Protein AF-A0A538IWF1-F1 (afdb_monomer_lite)

Structure (mmCIF, N/CA/C/O backbone):
data_AF-A0A538IWF1-F1
#
_entry.id   AF-A0A538IWF1-F1
#
loop_
_atom_site.group_PDB
_atom_site.id
_atom_site.type_symbol
_atom_site.label_atom_id
_atom_site.label_alt_id
_atom_site.label_comp_id
_atom_site.label_asym_id
_atom_site.label_entity_id
_atom_site.label_seq_id
_atom_site.pdbx_PDB_ins_code
_atom_site.Cartn_x
_atom_site.Cartn_y
_atom_site.Cartn_z
_atom_site.occupancy
_atom_site.B_iso_or_equiv
_atom_site.auth_seq_id
_atom_site.auth_comp_id
_atom_site.auth_asym_id
_atom_site.auth_atom_id
_atom_site.pdbx_PDB_model_num
ATOM 1 N N . MET A 1 1 ? -15.670 -9.185 40.567 1.00 54.06 1 MET A N 1
ATOM 2 C CA . MET A 1 1 ? -15.048 -8.587 39.360 1.00 54.06 1 MET A CA 1
ATOM 3 C C . MET A 1 1 ? -13.543 -8.502 39.611 1.00 54.06 1 MET A C 1
ATOM 5 O O . MET A 1 1 ? -13.142 -7.782 40.512 1.00 54.06 1 MET A O 1
ATOM 9 N N . THR A 1 2 ? -12.722 -9.316 38.945 1.00 73.06 2 THR A N 1
ATOM 10 C CA . THR A 1 2 ? -11.303 -9.540 39.300 1.00 73.06 2 THR A CA 1
ATOM 11 C C . THR A 1 2 ? -10.399 -8.366 38.904 1.00 73.06 2 THR A C 1
ATOM 13 O O . THR A 1 2 ? -10.588 -7.766 37.844 1.00 73.06 2 THR A O 1
ATOM 16 N N . ALA A 1 3 ? -9.378 -8.064 39.716 1.00 63.22 3 ALA A N 1
ATOM 17 C CA . ALA A 1 3 ? -8.426 -6.964 39.497 1.00 63.22 3 ALA A CA 1
ATOM 18 C C . ALA A 1 3 ? -7.752 -6.990 38.107 1.00 63.22 3 ALA A C 1
ATOM 20 O O . ALA A 1 3 ? -7.509 -5.938 37.520 1.00 63.22 3 ALA A O 1
ATOM 21 N N . ALA A 1 4 ? -7.549 -8.179 37.527 1.00 58.84 4 ALA A N 1
ATOM 22 C CA . ALA A 1 4 ? -7.031 -8.362 36.169 1.00 58.84 4 ALA A CA 1
ATOM 23 C C . ALA A 1 4 ? -7.964 -7.810 35.069 1.00 58.84 4 ALA A C 1
ATOM 25 O O . ALA A 1 4 ? -7.495 -7.242 34.085 1.00 58.84 4 ALA A O 1
ATOM 26 N N . ILE A 1 5 ? -9.289 -7.903 35.243 1.00 58.94 5 ILE A N 1
ATOM 27 C CA . ILE A 1 5 ? -10.278 -7.352 34.298 1.00 58.94 5 ILE A CA 1
ATOM 28 C C . ILE A 1 5 ? -10.300 -5.818 34.389 1.00 58.94 5 ILE A C 1
ATOM 30 O O . ILE A 1 5 ? -10.392 -5.128 33.372 1.00 58.94 5 ILE A O 1
ATOM 34 N N . ALA A 1 6 ? -10.165 -5.274 35.603 1.00 58.09 6 ALA A N 1
ATOM 35 C CA . ALA A 1 6 ? -10.085 -3.833 35.835 1.00 58.09 6 ALA A CA 1
ATOM 36 C C . ALA A 1 6 ? -8.773 -3.227 35.295 1.00 58.09 6 ALA A C 1
ATOM 38 O O . ALA A 1 6 ? -8.804 -2.176 34.656 1.00 58.09 6 ALA A O 1
ATOM 39 N N . ALA A 1 7 ? -7.636 -3.908 35.480 1.00 56.28 7 ALA A N 1
ATOM 40 C CA . ALA A 1 7 ? -6.350 -3.523 34.897 1.00 56.28 7 ALA A CA 1
ATOM 41 C C . ALA A 1 7 ? -6.350 -3.651 33.361 1.00 56.28 7 ALA A C 1
ATOM 43 O O . ALA A 1 7 ? -5.882 -2.753 32.663 1.00 56.28 7 ALA A O 1
ATOM 44 N N . GLY A 1 8 ? -6.972 -4.705 32.823 1.00 57.84 8 GLY A N 1
ATOM 45 C CA . GLY A 1 8 ? -7.134 -4.903 31.382 1.00 57.84 8 GLY A CA 1
ATOM 46 C C . GLY A 1 8 ? -7.939 -3.805 30.691 1.00 57.84 8 GLY A C 1
ATOM 47 O O . GLY A 1 8 ? -7.578 -3.381 29.596 1.00 57.84 8 GLY A O 1
ATOM 48 N N . ARG A 1 9 ? -8.982 -3.279 31.349 1.00 58.75 9 ARG A N 1
ATOM 49 C CA . ARG A 1 9 ? -9.737 -2.107 30.868 1.00 58.75 9 ARG A CA 1
ATOM 50 C C . ARG A 1 9 ? -8.960 -0.789 30.965 1.00 58.75 9 ARG A C 1
ATOM 52 O O . ARG A 1 9 ? -9.294 0.142 30.240 1.00 58.75 9 ARG A O 1
ATOM 59 N N . ARG A 1 10 ? -7.942 -0.687 31.832 1.00 63.47 10 ARG A N 1
ATOM 60 C CA . ARG A 1 10 ? -7.080 0.510 31.917 1.00 63.47 10 ARG A CA 1
ATOM 61 C C . ARG A 1 10 ? -6.103 0.613 30.744 1.00 63.47 10 ARG A C 1
ATOM 63 O O . ARG A 1 10 ? -5.780 1.726 30.347 1.00 63.47 10 ARG A O 1
ATOM 70 N N . LEU A 1 11 ? -5.652 -0.517 30.192 1.00 73.00 11 LEU A N 1
ATOM 71 C CA . LEU A 1 11 ? -4.738 -0.550 29.040 1.00 73.00 11 LEU A CA 1
ATOM 72 C C . LEU A 1 11 ? -5.460 -0.688 27.693 1.00 73.00 11 LEU A C 1
ATOM 74 O O . LEU A 1 11 ? -5.095 -0.009 26.736 1.00 73.00 11 LEU A O 1
ATOM 78 N N . PHE A 1 12 ? -6.483 -1.542 27.602 1.00 83.31 12 PHE A N 1
ATOM 79 C CA . PHE A 1 12 ? -7.202 -1.810 26.355 1.00 83.31 12 PHE A CA 1
ATOM 80 C C . PHE A 1 12 ? -8.610 -1.204 26.411 1.00 83.31 12 PHE A C 1
ATOM 82 O O . PHE A 1 12 ? -9.401 -1.620 27.262 1.00 83.31 12 PHE A O 1
ATOM 89 N N . PRO A 1 13 ? -8.983 -0.297 25.482 1.00 82.88 13 PRO A N 1
ATOM 90 C CA . PRO A 1 13 ? -10.248 0.445 25.546 1.00 82.88 13 PRO A CA 1
ATOM 91 C C . PRO A 1 13 ? -11.507 -0.422 25.663 1.00 82.88 13 PRO A C 1
ATOM 93 O O . PRO A 1 13 ? -12.497 0.000 26.254 1.00 82.88 13 PRO A O 1
ATOM 96 N N . ARG A 1 14 ? -11.476 -1.639 25.104 1.00 85.81 14 ARG A N 1
ATOM 97 C CA . ARG A 1 14 ? -12.573 -2.622 25.149 1.00 85.81 14 ARG A CA 1
ATOM 98 C C . ARG A 1 14 ? -12.162 -3.963 25.776 1.00 85.81 14 ARG A C 1
ATOM 100 O O . ARG A 1 14 ? -12.900 -4.940 25.689 1.00 85.81 14 ARG A O 1
ATOM 107 N N . GLY A 1 15 ? -11.014 -4.000 26.458 1.00 88.31 15 GLY A N 1
ATOM 108 C CA . GLY A 1 15 ? -10.443 -5.203 27.069 1.00 88.31 15 GLY A CA 1
ATOM 109 C C . GLY A 1 15 ? -9.667 -6.105 26.098 1.00 88.31 15 GLY A C 1
ATOM 110 O O . GLY A 1 15 ? -9.591 -5.851 24.897 1.00 88.31 15 GLY A O 1
ATOM 111 N N . TYR A 1 16 ? -9.073 -7.171 26.641 1.00 88.06 16 TYR A N 1
ATOM 112 C CA . TYR A 1 16 ? -8.187 -8.084 25.905 1.00 88.06 16 TYR A CA 1
ATOM 113 C C . TYR A 1 16 ? -8.893 -8.899 24.815 1.00 88.06 16 TYR A C 1
ATOM 115 O O . TYR A 1 16 ? -8.290 -9.170 23.782 1.00 88.06 16 TYR A O 1
ATOM 123 N N . ALA A 1 17 ? -10.161 -9.268 25.020 1.00 90.12 17 ALA A N 1
ATOM 124 C CA . ALA A 1 17 ? -10.918 -10.051 24.044 1.00 90.12 17 ALA A CA 1
ATOM 125 C C . ALA A 1 17 ? -11.144 -9.274 22.736 1.00 90.12 17 ALA A C 1
ATOM 127 O O . ALA A 1 17 ? -10.925 -9.821 21.659 1.00 90.12 17 ALA A O 1
ATOM 128 N N . ASP A 1 18 ? -11.509 -7.987 22.821 1.00 90.88 18 ASP A N 1
ATOM 129 C CA . ASP A 1 18 ? -11.633 -7.132 21.632 1.00 90.88 18 ASP A CA 1
ATOM 130 C C . ASP A 1 18 ? -10.284 -6.985 20.928 1.00 90.88 18 ASP A C 1
ATOM 132 O O . ASP A 1 18 ? -10.212 -7.167 19.718 1.00 90.88 18 ASP A O 1
ATOM 136 N N . PHE A 1 19 ? -9.201 -6.744 21.673 1.00 91.00 19 PHE A N 1
ATOM 137 C CA . PHE A 1 19 ? -7.864 -6.647 21.086 1.00 91.00 19 PHE A CA 1
ATOM 138 C C . PHE A 1 19 ? -7.456 -7.933 20.352 1.00 91.00 19 PHE A C 1
ATOM 140 O O . PHE A 1 19 ? -7.017 -7.869 19.205 1.00 91.00 19 PHE A O 1
ATOM 147 N N . GLY A 1 20 ? -7.669 -9.098 20.972 1.00 94.06 20 GLY A N 1
ATOM 148 C CA . GLY A 1 20 ? -7.435 -10.400 20.346 1.00 94.06 20 GLY A CA 1
ATOM 149 C C . GLY A 1 20 ? -8.280 -10.602 19.086 1.00 94.06 20 GLY A C 1
ATOM 150 O O . GLY A 1 20 ? -7.771 -11.079 18.076 1.00 94.06 20 GLY A O 1
ATOM 151 N N . TYR A 1 21 ? -9.536 -10.155 19.097 1.00 94.75 21 TYR A N 1
ATOM 152 C CA . TYR A 1 21 ? -10.389 -10.165 17.910 1.00 94.75 21 TYR A CA 1
ATOM 153 C C . TYR A 1 21 ? -9.862 -9.242 16.797 1.00 94.75 21 TYR A C 1
ATOM 155 O O . TYR A 1 21 ? -9.876 -9.624 15.628 1.00 94.75 21 TYR A O 1
ATOM 163 N N . GLN A 1 22 ? -9.332 -8.057 17.129 1.00 95.62 22 GLN A N 1
ATOM 164 C CA . GLN A 1 22 ? -8.694 -7.189 16.131 1.00 95.62 22 GLN A CA 1
ATOM 165 C C . GLN A 1 22 ? -7.450 -7.842 15.515 1.00 95.62 22 GLN A C 1
ATOM 167 O O . GLN A 1 22 ? -7.256 -7.739 14.305 1.00 95.62 22 GLN A O 1
ATOM 172 N N . LEU A 1 23 ? -6.635 -8.537 16.316 1.00 95.00 23 LEU A N 1
ATOM 173 C CA . LEU A 1 23 ? -5.496 -9.307 15.809 1.00 95.00 23 LEU A CA 1
ATOM 174 C C . LEU A 1 23 ? -5.959 -10.439 14.889 1.00 95.00 23 LEU A C 1
ATOM 176 O O . LEU A 1 23 ? -5.413 -10.590 13.800 1.00 95.00 23 LEU A O 1
ATOM 180 N N . LEU A 1 24 ? -6.995 -11.184 15.280 1.00 97.00 24 LEU A N 1
ATOM 181 C CA . LEU A 1 24 ? -7.560 -12.259 14.464 1.00 97.00 24 LEU A CA 1
ATOM 182 C C . LEU A 1 24 ? -8.019 -11.754 13.091 1.00 97.00 24 LEU A C 1
ATOM 184 O O . LEU A 1 24 ? -7.769 -12.419 12.092 1.00 97.00 24 LEU A O 1
ATOM 188 N N . ILE A 1 25 ? -8.638 -10.572 13.020 1.00 97.00 25 ILE A N 1
ATOM 189 C CA . ILE A 1 25 ? -9.014 -9.958 11.739 1.00 97.00 25 ILE A CA 1
ATOM 190 C C . ILE A 1 25 ? -7.778 -9.705 10.866 1.00 97.00 25 ILE A C 1
ATOM 192 O O . ILE A 1 25 ? -7.801 -10.032 9.682 1.00 97.00 25 ILE A O 1
ATOM 196 N N . TRP A 1 26 ? -6.704 -9.140 11.425 1.00 95.06 26 TRP A N 1
ATOM 197 C CA . TRP A 1 26 ? -5.487 -8.833 10.664 1.00 95.06 26 TRP A CA 1
ATOM 198 C C . TRP A 1 26 ? -4.733 -10.083 10.218 1.00 95.06 26 TRP A C 1
ATOM 200 O O . TRP A 1 26 ? -4.329 -10.163 9.062 1.00 95.06 26 TRP A O 1
ATOM 210 N N . PHE A 1 27 ? -4.585 -11.077 11.092 1.00 95.50 27 PHE A N 1
ATOM 211 C CA . PHE A 1 27 ? -3.955 -12.346 10.725 1.00 95.50 27 PHE A CA 1
ATOM 212 C C . PHE A 1 27 ? -4.822 -13.160 9.761 1.00 95.50 27 PHE A C 1
ATOM 214 O O . PHE A 1 27 ? -4.293 -13.785 8.847 1.00 95.50 27 PHE A O 1
ATOM 221 N N . GLY A 1 28 ? -6.149 -13.101 9.900 1.00 96.75 28 GLY A N 1
ATOM 222 C CA . GLY A 1 28 ? -7.081 -13.676 8.933 1.00 96.75 28 GLY A CA 1
ATOM 223 C C . GLY A 1 28 ? -6.976 -13.000 7.565 1.00 96.75 28 GLY A C 1
ATOM 224 O O . GLY A 1 28 ? -6.930 -13.681 6.544 1.00 96.75 28 GLY A O 1
ATOM 225 N N . PHE A 1 29 ? -6.856 -11.670 7.537 1.00 96.06 29 PHE A N 1
ATOM 226 C CA . PHE A 1 29 ? -6.590 -10.926 6.308 1.00 96.06 29 PHE A CA 1
ATOM 227 C C . PHE A 1 29 ? -5.232 -11.302 5.696 1.00 96.06 29 PHE A C 1
ATOM 229 O O . PHE A 1 29 ? -5.169 -11.562 4.499 1.00 96.06 29 PHE A O 1
ATOM 236 N N . LEU A 1 30 ? -4.168 -11.403 6.501 1.00 94.38 30 LEU A N 1
ATOM 237 C CA . LEU A 1 30 ? -2.850 -11.845 6.037 1.00 94.38 30 LEU A CA 1
ATOM 238 C C . LEU A 1 30 ? -2.917 -13.246 5.415 1.00 94.38 30 LEU A C 1
ATOM 240 O O . LEU A 1 30 ? -2.373 -13.464 4.338 1.00 94.38 30 LEU A O 1
ATOM 244 N N . ALA A 1 31 ? -3.624 -14.186 6.045 1.00 95.62 31 ALA A N 1
ATOM 245 C CA . ALA A 1 31 ? -3.826 -15.520 5.487 1.00 95.62 31 ALA A CA 1
ATOM 246 C C . ALA A 1 31 ? -4.575 -15.470 4.142 1.00 95.62 31 ALA A C 1
ATOM 248 O O . ALA A 1 31 ? -4.160 -16.118 3.182 1.00 95.62 31 ALA A O 1
ATOM 249 N N . ALA A 1 32 ? -5.634 -14.659 4.041 1.00 94.88 32 ALA A N 1
ATOM 250 C CA . ALA A 1 32 ? -6.369 -14.463 2.792 1.00 94.88 32 ALA A CA 1
ATOM 251 C C . ALA A 1 32 ? -5.492 -13.839 1.691 1.00 94.88 32 ALA A C 1
ATOM 253 O O . ALA A 1 32 ? -5.534 -14.290 0.546 1.00 94.88 32 ALA A O 1
ATOM 254 N N . TYR A 1 33 ? -4.661 -12.853 2.041 1.00 94.38 33 TYR A N 1
ATOM 255 C CA . TYR A 1 33 ? -3.672 -12.263 1.141 1.00 94.38 33 TYR A CA 1
ATOM 256 C C . TYR A 1 33 ? -2.695 -13.319 0.614 1.00 94.38 33 TYR A C 1
ATOM 258 O O . TYR A 1 33 ? -2.502 -13.406 -0.595 1.00 94.38 33 TYR A O 1
ATOM 266 N N . GLN A 1 34 ? -2.138 -14.168 1.484 1.00 95.69 34 GLN A N 1
ATOM 267 C CA . GLN A 1 34 ? -1.202 -15.220 1.074 1.00 95.69 34 GLN A CA 1
ATOM 268 C C . GLN A 1 34 ? -1.846 -16.219 0.102 1.00 95.69 34 GLN A C 1
ATOM 270 O O . GLN A 1 34 ? -1.212 -16.632 -0.867 1.00 95.69 34 GLN A O 1
ATOM 275 N N . VAL A 1 35 ? -3.116 -16.580 0.322 1.00 94.06 35 VAL A N 1
ATOM 276 C CA . VAL A 1 35 ? -3.867 -17.448 -0.599 1.00 94.06 35 VAL A CA 1
ATOM 277 C C . VAL A 1 35 ? -4.074 -16.763 -1.946 1.00 94.06 35 VAL A C 1
ATOM 279 O O . VAL A 1 35 ? -3.772 -17.351 -2.980 1.00 94.06 35 VAL A O 1
ATOM 282 N N . ALA A 1 36 ? -4.561 -15.522 -1.949 1.00 92.75 36 ALA A N 1
ATOM 283 C CA . ALA A 1 36 ? -4.791 -14.762 -3.173 1.00 92.75 36 ALA A CA 1
ATOM 284 C C . ALA A 1 36 ? -3.494 -14.538 -3.964 1.00 92.75 36 ALA A C 1
ATOM 286 O O . ALA A 1 36 ? -3.479 -14.731 -5.177 1.00 92.75 36 ALA A O 1
ATOM 287 N N . ARG A 1 37 ? -2.388 -14.240 -3.277 1.00 90.25 37 ARG A N 1
ATOM 288 C CA . ARG A 1 37 ? -1.048 -14.183 -3.864 1.00 90.25 37 ARG A CA 1
ATOM 289 C C . ARG A 1 37 ? -0.646 -15.509 -4.495 1.00 90.25 37 ARG A C 1
ATOM 291 O O . ARG A 1 37 ? -0.272 -15.543 -5.659 1.00 90.25 37 ARG A O 1
ATOM 298 N N . GLY A 1 38 ? -0.820 -16.614 -3.774 1.00 91.06 38 GLY A N 1
ATOM 299 C CA . GLY A 1 38 ? -0.563 -17.950 -4.307 1.00 91.06 38 GLY A CA 1
ATOM 300 C C . GLY A 1 38 ? -1.458 -18.347 -5.488 1.00 91.06 38 GLY A C 1
ATOM 301 O O . GLY A 1 38 ? -1.125 -19.295 -6.193 1.00 91.06 38 GLY A O 1
ATOM 302 N N . VAL A 1 39 ? -2.589 -17.666 -5.711 1.00 91.25 39 VAL A N 1
ATOM 303 C CA . VAL A 1 39 ? -3.433 -17.817 -6.910 1.00 91.25 39 VAL A CA 1
ATOM 304 C C . VAL A 1 39 ? -2.924 -16.938 -8.052 1.00 91.25 39 VAL A C 1
ATOM 306 O O . VAL A 1 39 ? -2.790 -17.434 -9.169 1.00 91.25 39 VAL A O 1
ATOM 309 N N . ALA A 1 40 ? -2.638 -15.664 -7.779 1.00 88.25 40 ALA A N 1
ATOM 310 C CA . ALA A 1 40 ? -2.178 -14.692 -8.769 1.00 88.25 40 ALA A CA 1
ATOM 311 C C . ALA A 1 40 ? -0.798 -15.056 -9.349 1.00 88.25 40 ALA A C 1
ATOM 313 O O . ALA A 1 40 ? -0.597 -14.978 -10.559 1.00 88.25 40 ALA A O 1
ATOM 314 N N . ASP A 1 41 ? 0.117 -15.545 -8.509 1.00 88.06 41 ASP A N 1
ATOM 315 C CA . ASP A 1 41 ? 1.500 -15.869 -8.885 1.00 88.06 41 ASP A CA 1
ATOM 316 C C . ASP A 1 41 ? 1.636 -17.192 -9.676 1.00 88.06 41 ASP A C 1
ATOM 318 O O . ASP A 1 41 ? 2.744 -17.593 -10.029 1.00 88.06 41 ASP A O 1
ATOM 322 N N . ARG A 1 42 ? 0.530 -17.890 -9.987 1.00 89.31 42 ARG A N 1
ATOM 323 C CA . ARG A 1 42 ? 0.557 -19.171 -10.728 1.00 89.31 42 ARG A CA 1
ATOM 324 C C . ARG A 1 42 ? 0.913 -19.034 -12.202 1.00 89.31 42 ARG A C 1
ATOM 326 O O . ARG A 1 42 ? 1.346 -20.014 -12.800 1.00 89.31 42 ARG A O 1
ATOM 333 N N . ASP A 1 43 ? 0.705 -17.857 -12.782 1.00 89.12 43 ASP A N 1
ATOM 334 C CA . ASP A 1 43 ? 0.963 -17.593 -14.199 1.00 89.12 43 ASP A CA 1
ATOM 335 C C . ASP A 1 43 ? 1.853 -16.350 -14.367 1.00 89.12 43 ASP A C 1
ATOM 337 O O . ASP A 1 43 ? 1.368 -15.251 -14.670 1.00 89.12 43 ASP A O 1
ATOM 341 N N . PRO A 1 44 ? 3.178 -16.499 -14.163 1.00 89.50 44 PRO A N 1
ATOM 342 C CA . PRO A 1 44 ? 4.122 -15.404 -14.354 1.00 89.50 44 PRO A CA 1
ATOM 343 C C . PRO A 1 44 ? 4.088 -14.849 -15.782 1.00 89.50 44 PRO A C 1
ATOM 345 O O . PRO A 1 44 ? 4.215 -13.642 -15.977 1.00 89.50 44 PRO A O 1
ATOM 348 N N . THR A 1 45 ? 3.869 -15.693 -16.794 1.00 91.25 45 THR A N 1
ATOM 349 C CA . THR A 1 45 ? 3.827 -15.274 -18.203 1.00 91.25 45 THR A CA 1
ATOM 350 C C . THR A 1 45 ? 2.692 -14.286 -18.461 1.00 91.25 45 THR A C 1
ATOM 352 O O . THR A 1 45 ? 2.899 -13.254 -19.113 1.00 91.25 45 THR A O 1
ATOM 355 N N . ARG A 1 46 ? 1.503 -14.541 -17.904 1.00 91.38 46 ARG A N 1
ATOM 356 C CA . ARG A 1 46 ? 0.388 -13.589 -17.947 1.00 91.38 46 ARG A CA 1
ATOM 357 C C . ARG A 1 46 ? 0.719 -12.295 -17.207 1.00 91.38 46 ARG A C 1
ATOM 359 O O . ARG A 1 46 ? 0.395 -11.225 -17.722 1.00 91.38 46 ARG A O 1
ATOM 366 N N . ALA A 1 47 ? 1.396 -12.374 -16.060 1.00 92.19 47 ALA A N 1
ATOM 367 C CA . ALA A 1 47 ? 1.812 -11.192 -15.306 1.00 92.19 47 ALA A CA 1
ATOM 368 C C . ALA A 1 47 ? 2.766 -10.288 -16.106 1.00 92.19 47 ALA A C 1
ATOM 370 O O . ALA A 1 47 ? 2.565 -9.073 -16.159 1.00 92.19 47 ALA A O 1
ATOM 371 N N . PHE A 1 48 ? 3.750 -10.870 -16.796 1.00 93.75 48 PHE A N 1
ATOM 372 C CA . PHE A 1 48 ? 4.642 -10.130 -17.696 1.00 93.75 48 PHE A CA 1
ATOM 373 C C . PHE A 1 48 ? 3.903 -9.549 -18.901 1.00 93.75 48 PHE A C 1
ATOM 375 O O . PHE A 1 48 ? 4.129 -8.397 -19.258 1.00 93.75 48 PHE A O 1
ATOM 382 N N . THR A 1 49 ? 2.986 -10.309 -19.506 1.00 94.25 49 THR A N 1
ATOM 383 C CA . THR A 1 49 ? 2.179 -9.830 -20.640 1.00 94.25 49 THR A CA 1
ATOM 384 C C . THR A 1 49 ? 1.338 -8.614 -20.249 1.00 94.25 49 THR A C 1
ATOM 386 O O . THR A 1 49 ? 1.263 -7.641 -20.996 1.00 94.25 49 THR A O 1
ATOM 389 N N . ASN A 1 50 ? 0.717 -8.644 -19.068 1.00 94.50 50 ASN A N 1
ATOM 390 C CA . ASN A 1 50 ? -0.016 -7.497 -18.543 1.00 94.50 50 ASN A CA 1
ATOM 391 C C . ASN A 1 50 ? 0.915 -6.318 -18.238 1.00 94.50 50 ASN A C 1
ATOM 393 O O . ASN A 1 50 ? 0.576 -5.197 -18.601 1.00 94.50 50 ASN A O 1
ATOM 397 N N . GLY A 1 51 ? 2.093 -6.555 -17.653 1.00 91.81 51 GLY A N 1
ATOM 398 C CA . GLY A 1 51 ? 3.069 -5.490 -17.399 1.00 91.81 51 GLY A CA 1
ATOM 399 C C . GLY A 1 51 ? 3.555 -4.804 -18.679 1.00 91.81 51 GLY A C 1
ATOM 400 O O . GLY A 1 51 ? 3.582 -3.581 -18.732 1.00 91.81 51 GLY A O 1
ATOM 401 N N . TRP A 1 52 ? 3.804 -5.554 -19.759 1.00 92.75 52 TRP A N 1
ATOM 402 C CA . TRP A 1 52 ? 4.101 -4.961 -21.070 1.00 92.75 52 TRP A CA 1
ATOM 403 C C . TRP A 1 52 ? 2.960 -4.084 -21.599 1.00 92.75 52 TRP A C 1
ATOM 405 O O . TRP A 1 52 ? 3.210 -2.993 -22.100 1.00 92.75 52 TRP A O 1
ATOM 415 N N . ARG A 1 53 ? 1.697 -4.505 -21.435 1.00 92.38 53 ARG A N 1
ATOM 416 C CA . ARG A 1 53 ? 0.535 -3.679 -21.819 1.00 92.38 53 ARG A CA 1
ATOM 417 C C . ARG A 1 53 ? 0.450 -2.386 -21.009 1.00 92.38 53 ARG A C 1
ATOM 419 O O . ARG A 1 53 ? 0.056 -1.362 -21.556 1.00 92.38 53 ARG A O 1
ATOM 426 N N . VAL A 1 54 ? 0.785 -2.437 -19.720 1.00 91.44 54 VAL A N 1
ATOM 427 C CA . VAL A 1 54 ? 0.831 -1.250 -18.853 1.00 91.44 54 VAL A CA 1
ATOM 428 C C . VAL A 1 54 ? 1.922 -0.294 -19.333 1.00 91.44 54 VAL A C 1
ATOM 430 O O . VAL A 1 54 ? 1.626 0.876 -19.561 1.00 91.44 54 VAL A O 1
ATOM 433 N N . ILE A 1 55 ? 3.128 -0.805 -19.601 1.00 90.00 55 ILE A N 1
ATOM 434 C CA . ILE A 1 55 ? 4.248 -0.029 -20.155 1.00 90.00 55 ILE A CA 1
ATOM 435 C C . ILE A 1 55 ? 3.852 0.653 -21.469 1.00 90.00 55 ILE A C 1
ATOM 437 O O . ILE A 1 55 ? 4.074 1.852 -21.619 1.00 90.00 55 ILE A O 1
ATOM 441 N N . ASP A 1 56 ? 3.212 -0.068 -22.395 1.00 90.25 56 ASP A N 1
ATOM 442 C CA . ASP A 1 56 ? 2.756 0.495 -23.673 1.00 90.25 56 ASP A CA 1
ATOM 443 C C . ASP A 1 56 ? 1.778 1.663 -23.482 1.00 90.25 56 ASP A C 1
ATOM 445 O O . ASP A 1 56 ? 1.814 2.645 -24.229 1.00 90.25 56 ASP A O 1
ATOM 449 N N . VAL A 1 57 ? 0.879 1.565 -22.499 1.00 89.94 57 VAL A N 1
ATOM 450 C CA . VAL A 1 57 ? -0.059 2.642 -22.164 1.00 89.94 57 VAL A CA 1
ATOM 451 C C . VAL A 1 57 ? 0.696 3.822 -21.555 1.00 89.94 57 VAL A C 1
ATOM 453 O O . VAL A 1 57 ? 0.545 4.951 -22.020 1.00 89.94 57 VAL A O 1
ATOM 456 N N . GLU A 1 58 ? 1.540 3.593 -20.554 1.00 88.62 58 GLU A N 1
ATOM 457 C CA . GLU A 1 58 ? 2.266 4.667 -19.870 1.00 88.62 58 GLU A CA 1
ATOM 458 C C . GLU A 1 58 ? 3.250 5.388 -20.784 1.00 88.62 58 GLU A C 1
ATOM 460 O O . GLU A 1 58 ? 3.347 6.614 -20.741 1.00 88.62 58 GLU A O 1
ATOM 465 N N . GLN A 1 59 ? 3.917 4.671 -21.683 1.00 85.81 59 GLN A N 1
ATOM 466 C CA . GLN A 1 59 ? 4.818 5.278 -22.653 1.00 85.81 59 GLN A CA 1
ATOM 467 C C . GLN A 1 59 ? 4.080 6.243 -23.593 1.00 85.81 59 GLN A C 1
ATOM 469 O O . GLN A 1 59 ? 4.633 7.280 -23.957 1.00 85.81 59 GLN A O 1
ATOM 474 N N . ARG A 1 60 ? 2.818 5.955 -23.942 1.00 84.38 60 ARG A N 1
ATOM 475 C CA . ARG A 1 60 ? 1.991 6.823 -24.801 1.00 84.38 60 ARG A CA 1
ATOM 476 C C . ARG A 1 60 ? 1.491 8.082 -24.095 1.00 84.38 60 ARG A C 1
ATOM 478 O O . ARG A 1 60 ? 1.330 9.103 -24.757 1.00 84.38 60 ARG A O 1
ATOM 485 N N . PHE A 1 61 ? 1.213 8.011 -22.792 1.00 77.44 61 PHE A N 1
ATOM 486 C CA . PHE A 1 61 ? 0.532 9.092 -22.062 1.00 77.44 61 PHE A CA 1
ATOM 487 C C . PHE A 1 61 ? 1.415 9.851 -21.062 1.00 77.44 61 PHE A C 1
ATOM 489 O O . PHE A 1 61 ? 1.122 11.006 -20.764 1.00 77.44 61 PHE A O 1
ATOM 496 N N . ALA A 1 62 ? 2.468 9.226 -20.536 1.00 72.19 62 ALA A N 1
ATOM 497 C CA . ALA A 1 62 ? 3.269 9.737 -19.420 1.00 72.19 62 ALA A CA 1
ATOM 498 C C . ALA A 1 62 ? 4.793 9.612 -19.622 1.00 72.19 62 ALA A C 1
ATOM 500 O O . ALA A 1 62 ? 5.555 10.091 -18.786 1.00 72.19 62 ALA A O 1
ATOM 501 N N . GLY A 1 63 ? 5.255 8.998 -20.719 1.00 75.75 63 GLY A N 1
ATOM 502 C CA . GLY A 1 63 ? 6.670 8.996 -21.109 1.00 75.75 63 GLY A CA 1
ATOM 503 C C . GLY A 1 63 ? 7.612 8.208 -20.188 1.00 75.75 63 GLY A C 1
ATOM 504 O O . GLY A 1 63 ? 8.797 8.523 -20.151 1.00 75.75 63 GLY A O 1
ATOM 505 N N . LEU A 1 64 ? 7.106 7.199 -19.465 1.00 79.38 64 LEU A N 1
ATOM 506 C CA . LEU A 1 64 ? 7.863 6.371 -18.507 1.00 79.38 64 LEU A CA 1
ATOM 507 C C . LEU A 1 64 ? 8.592 7.194 -17.426 1.00 79.38 64 LEU A C 1
ATOM 509 O O . LEU A 1 64 ? 9.804 7.066 -17.212 1.00 79.38 64 LEU A O 1
ATOM 513 N N . GLY A 1 65 ? 7.850 8.065 -16.735 1.00 78.19 65 GLY A N 1
ATOM 514 C CA . GLY A 1 65 ? 8.374 8.879 -15.633 1.00 78.19 65 GLY A CA 1
ATOM 515 C C . GLY A 1 65 ? 9.039 8.057 -14.519 1.00 78.19 65 GLY A C 1
ATOM 516 O O . GLY A 1 65 ? 9.953 8.551 -13.861 1.00 78.19 65 GLY A O 1
ATOM 517 N N . GLU A 1 66 ? 8.656 6.790 -14.361 1.00 83.31 66 GLU A N 1
ATOM 518 C CA . GLU A 1 66 ? 9.244 5.807 -13.448 1.00 83.31 66 GLU A CA 1
ATOM 519 C C . GLU A 1 66 ? 10.767 5.710 -13.619 1.00 83.31 66 GLU A C 1
ATOM 521 O O . GLU A 1 66 ? 11.501 5.736 -12.631 1.00 83.31 66 GLU A O 1
ATOM 526 N N . LEU A 1 67 ? 11.253 5.653 -14.866 1.00 82.75 67 LEU A N 1
ATOM 527 C CA . LEU A 1 67 ? 12.684 5.549 -15.172 1.00 82.75 67 LEU A CA 1
ATOM 528 C C . LEU A 1 67 ? 13.434 6.821 -14.774 1.00 82.75 67 LEU A C 1
ATOM 530 O O . LEU A 1 67 ? 14.534 6.752 -14.228 1.00 82.75 67 LEU A O 1
ATOM 534 N N . THR A 1 68 ? 12.819 7.988 -14.985 1.00 84.38 68 THR A N 1
ATOM 535 C CA . THR A 1 68 ? 13.387 9.272 -14.548 1.00 84.38 68 THR A CA 1
ATOM 536 C C . THR A 1 68 ? 13.513 9.319 -13.024 1.00 84.38 68 THR A C 1
ATOM 538 O O . THR A 1 68 ? 14.569 9.677 -12.500 1.00 84.38 68 THR A O 1
ATOM 541 N N . LEU A 1 69 ? 12.465 8.913 -12.299 1.00 86.19 69 LEU A N 1
ATOM 542 C CA . LEU A 1 69 ? 12.469 8.887 -10.832 1.00 86.19 69 LEU A CA 1
ATOM 543 C C . LEU A 1 69 ? 13.480 7.877 -10.275 1.00 86.19 69 LEU A C 1
ATOM 545 O O . LEU A 1 69 ? 14.163 8.167 -9.286 1.00 86.19 69 LEU A O 1
ATOM 549 N N . GLN A 1 70 ? 13.609 6.715 -10.918 1.00 85.69 70 GLN A N 1
ATOM 550 C CA . GLN A 1 70 ? 14.601 5.710 -10.553 1.00 85.69 70 GLN A CA 1
ATOM 551 C C . GLN A 1 70 ? 16.027 6.227 -10.796 1.00 85.69 70 GLN A C 1
ATOM 553 O O . GLN A 1 70 ? 16.848 6.175 -9.881 1.00 85.69 70 GLN A O 1
ATOM 558 N N . GLY A 1 71 ? 16.302 6.837 -11.954 1.00 85.06 71 GLY A N 1
ATOM 559 C CA . GLY A 1 71 ? 17.602 7.445 -12.252 1.00 85.06 71 GLY A CA 1
ATOM 560 C C . GLY A 1 71 ? 17.979 8.566 -11.276 1.00 85.06 71 GLY A C 1
ATOM 561 O O . GLY A 1 71 ? 19.118 8.636 -10.814 1.00 85.06 71 GLY A O 1
ATOM 562 N N . TRP A 1 72 ? 17.020 9.410 -10.876 1.00 85.56 72 TRP A N 1
ATOM 563 C CA . TRP A 1 72 ? 17.246 10.419 -9.832 1.00 85.56 72 TRP A CA 1
ATOM 564 C C . TRP A 1 72 ? 17.587 9.782 -8.490 1.00 85.56 72 TRP A C 1
ATOM 566 O O . TRP A 1 72 ? 18.509 10.224 -7.806 1.00 85.56 72 TRP A O 1
ATOM 576 N N . THR A 1 73 ? 16.881 8.720 -8.121 1.00 88.56 73 THR A N 1
ATOM 577 C CA . THR A 1 73 ? 17.099 8.008 -6.858 1.00 88.56 73 THR A CA 1
ATOM 578 C C . THR A 1 73 ? 18.477 7.356 -6.809 1.00 88.56 73 THR A C 1
ATOM 580 O O . THR A 1 73 ? 19.169 7.457 -5.799 1.00 88.56 73 THR A O 1
ATOM 583 N N . GLN A 1 74 ? 18.916 6.787 -7.928 1.00 87.31 74 GLN A N 1
ATOM 584 C CA . GLN A 1 74 ? 20.220 6.140 -8.079 1.00 87.31 74 GLN A CA 1
ATOM 585 C C . GLN A 1 74 ? 21.392 7.116 -8.179 1.00 87.31 74 GLN A C 1
ATOM 587 O O . GLN A 1 74 ? 22.543 6.716 -8.021 1.00 87.31 74 GLN A O 1
ATOM 592 N N . SER A 1 75 ? 21.128 8.409 -8.383 1.00 88.88 75 SER A N 1
ATOM 593 C CA . SER A 1 75 ? 22.183 9.428 -8.383 1.00 88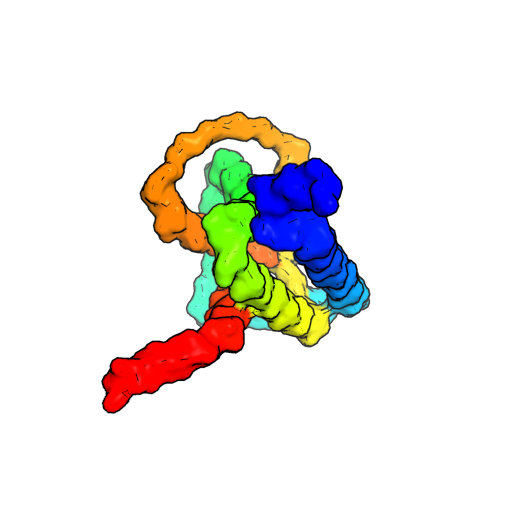.88 75 SER A CA 1
ATOM 594 C C . SER A 1 75 ? 22.829 9.619 -7.002 1.00 88.88 75 SER A C 1
ATOM 596 O O . SER A 1 75 ? 23.914 10.191 -6.895 1.00 88.88 75 SER A O 1
ATOM 598 N N . SER A 1 76 ? 22.183 9.139 -5.930 1.00 89.31 76 SER A N 1
ATOM 599 C CA . SER A 1 76 ? 22.664 9.271 -4.558 1.00 89.31 76 SER A CA 1
ATOM 600 C C . SER A 1 76 ? 22.342 8.040 -3.721 1.00 89.31 76 SER A C 1
ATOM 602 O O . SER A 1 76 ? 21.182 7.729 -3.458 1.00 89.31 76 SER A O 1
ATOM 604 N N . ARG A 1 77 ? 23.387 7.421 -3.161 1.00 86.00 77 ARG A N 1
ATOM 605 C CA . ARG A 1 77 ? 23.253 6.293 -2.227 1.00 86.00 77 ARG A CA 1
ATOM 606 C C . ARG A 1 77 ? 22.387 6.632 -1.011 1.00 86.00 77 ARG A C 1
ATOM 608 O O . ARG A 1 77 ? 21.676 5.769 -0.503 1.00 86.00 77 ARG A O 1
ATOM 615 N N . LEU A 1 78 ? 22.431 7.879 -0.531 1.00 86.00 78 LEU A N 1
ATOM 616 C CA . LEU A 1 78 ? 21.567 8.323 0.565 1.00 86.00 78 LEU A CA 1
ATOM 617 C C . LEU A 1 78 ? 20.098 8.340 0.130 1.00 86.00 78 LEU A C 1
ATOM 619 O O . LEU A 1 78 ? 19.244 7.874 0.878 1.00 86.00 78 LEU A O 1
ATOM 623 N N . LEU A 1 79 ? 19.808 8.857 -1.067 1.00 85.88 79 LEU A N 1
ATOM 624 C CA . LEU A 1 79 ? 18.443 8.954 -1.579 1.00 85.88 79 LEU A CA 1
ATOM 625 C C . LEU A 1 79 ? 17.849 7.567 -1.829 1.00 85.88 79 LEU A C 1
ATOM 627 O O . LEU A 1 79 ? 16.766 7.277 -1.329 1.00 85.88 79 LEU A O 1
ATOM 631 N N . GLU A 1 80 ? 18.597 6.689 -2.492 1.00 85.50 80 GLU A N 1
ATOM 632 C CA . GLU A 1 80 ? 18.247 5.277 -2.655 1.00 85.50 80 GLU A CA 1
ATOM 633 C C . GLU A 1 80 ? 17.995 4.591 -1.310 1.00 85.50 80 GLU A C 1
ATOM 635 O O . GLU A 1 80 ? 17.016 3.851 -1.155 1.00 85.50 80 GLU A O 1
ATOM 640 N N . THR A 1 81 ? 18.831 4.896 -0.309 1.00 82.50 81 THR A N 1
ATOM 641 C CA . THR A 1 81 ? 18.677 4.315 1.023 1.00 82.50 81 THR A CA 1
ATOM 642 C C . THR A 1 81 ? 17.370 4.764 1.671 1.00 82.50 81 THR A C 1
ATOM 644 O O . THR A 1 81 ? 16.600 3.947 2.170 1.00 82.50 81 THR A O 1
ATOM 647 N N . LEU A 1 82 ? 17.101 6.070 1.661 1.00 85.81 82 LEU A N 1
ATOM 648 C CA . LEU A 1 82 ? 15.905 6.651 2.265 1.00 85.81 82 LEU A CA 1
ATOM 649 C C . LEU A 1 82 ? 14.629 6.186 1.564 1.00 85.81 82 LEU A C 1
ATOM 651 O O . LEU A 1 82 ? 13.645 5.886 2.239 1.00 85.81 82 LEU A O 1
ATOM 655 N N . VAL A 1 83 ? 14.645 6.106 0.235 1.00 88.56 83 VAL A N 1
ATOM 656 C CA . VAL A 1 83 ? 13.529 5.623 -0.583 1.00 88.56 83 VAL A CA 1
ATOM 657 C C . VAL A 1 83 ? 13.217 4.163 -0.259 1.00 88.56 83 VAL A C 1
ATOM 659 O O . VAL A 1 83 ? 12.085 3.850 0.108 1.00 88.56 83 VAL A O 1
ATOM 662 N N . SER A 1 84 ? 14.223 3.289 -0.289 1.00 85.50 84 SER A N 1
ATOM 663 C CA . SER A 1 84 ? 14.048 1.859 -0.003 1.00 85.50 84 SER A CA 1
ATOM 664 C C . SER A 1 84 ? 13.647 1.609 1.454 1.00 85.50 84 SER A C 1
ATOM 666 O O . SER A 1 84 ? 12.753 0.808 1.733 1.00 85.50 84 SER A O 1
ATOM 668 N N . TRP A 1 85 ? 14.241 2.348 2.396 1.00 83.81 85 TRP A N 1
ATOM 669 C CA . TRP A 1 85 ? 13.870 2.284 3.808 1.00 83.81 85 TRP A CA 1
ATOM 670 C C . TRP A 1 85 ? 12.425 2.723 4.038 1.00 83.81 85 TRP A C 1
ATOM 672 O O . TRP A 1 85 ? 11.684 2.066 4.772 1.00 83.81 85 TRP A O 1
ATOM 682 N N . THR A 1 86 ? 12.026 3.833 3.409 1.00 87.00 86 THR A N 1
ATOM 683 C CA . THR A 1 86 ? 10.663 4.366 3.491 1.00 87.00 86 THR A CA 1
ATOM 684 C C . THR A 1 86 ? 9.679 3.363 2.926 1.00 87.00 86 THR A C 1
ATOM 686 O O . THR A 1 86 ? 8.663 3.113 3.569 1.00 87.00 86 THR A O 1
ATOM 689 N N . TYR A 1 87 ? 9.979 2.788 1.762 1.00 85.75 87 TYR A N 1
ATOM 690 C CA . TYR A 1 87 ? 9.141 1.788 1.116 1.00 85.75 87 TYR A CA 1
ATOM 691 C C . TYR A 1 87 ? 8.840 0.624 2.073 1.00 85.75 87 TYR A C 1
ATOM 693 O O . TYR A 1 87 ? 7.679 0.371 2.385 1.00 85.75 87 TYR A O 1
ATOM 701 N N . TRP A 1 88 ? 9.878 0.022 2.665 1.00 80.06 88 TRP A N 1
ATOM 702 C CA . TRP A 1 88 ? 9.722 -1.087 3.612 1.00 80.06 88 TRP A CA 1
ATOM 703 C C . TRP A 1 88 ? 9.009 -0.708 4.915 1.00 80.06 88 TRP A C 1
ATOM 705 O O . TRP A 1 88 ? 8.178 -1.462 5.423 1.00 80.06 88 TRP A O 1
ATOM 715 N N . ASN A 1 89 ? 9.330 0.452 5.493 1.00 83.56 89 ASN A N 1
ATOM 716 C CA . ASN A 1 89 ? 8.800 0.827 6.806 1.00 83.56 89 ASN A CA 1
ATOM 717 C C . ASN A 1 89 ? 7.404 1.449 6.743 1.00 83.56 89 ASN A C 1
ATOM 719 O O . ASN A 1 89 ? 6.669 1.390 7.730 1.00 83.56 89 ASN A O 1
ATOM 723 N N . SER A 1 90 ? 7.018 2.051 5.619 1.00 82.94 90 SER A N 1
ATOM 724 C CA . SER A 1 90 ? 5.714 2.709 5.506 1.00 82.94 90 SER A CA 1
ATOM 725 C C . SER A 1 90 ? 4.573 1.702 5.534 1.00 82.94 90 SER A C 1
ATOM 727 O O . SER A 1 90 ? 3.571 1.944 6.205 1.00 82.94 90 SER A O 1
ATOM 729 N N . GLU A 1 91 ? 4.737 0.562 4.864 1.00 77.62 91 GLU A N 1
ATOM 730 C CA . GLU A 1 91 ? 3.693 -0.456 4.773 1.00 77.62 91 GLU A CA 1
ATOM 731 C C . GLU A 1 91 ? 3.418 -1.122 6.126 1.00 77.62 91 GLU A C 1
ATOM 733 O O . GLU A 1 91 ? 2.275 -1.168 6.573 1.00 77.62 91 GLU A O 1
ATOM 738 N N . PHE A 1 92 ? 4.455 -1.588 6.826 1.00 79.56 92 PHE A N 1
ATOM 739 C CA . PHE A 1 92 ? 4.264 -2.357 8.059 1.00 79.56 92 PHE A CA 1
ATOM 740 C C . PHE A 1 92 ? 4.382 -1.497 9.315 1.00 79.56 92 PHE A C 1
ATOM 742 O O . PHE A 1 92 ? 3.465 -1.456 10.140 1.00 79.56 92 PHE A O 1
ATOM 749 N N . THR A 1 93 ? 5.501 -0.786 9.470 1.00 85.69 93 THR A N 1
ATOM 750 C CA . THR A 1 93 ? 5.816 -0.053 10.702 1.00 85.69 93 THR A CA 1
ATOM 751 C C . THR A 1 93 ? 4.882 1.138 10.883 1.00 85.69 93 THR A C 1
ATOM 753 O O . THR A 1 93 ? 4.259 1.283 11.935 1.00 85.69 93 THR A O 1
ATOM 756 N N . VAL A 1 94 ? 4.739 1.987 9.862 1.00 87.38 94 VAL A N 1
ATOM 757 C CA . VAL A 1 94 ? 3.930 3.210 9.974 1.00 87.38 94 VAL A CA 1
ATOM 758 C C . VAL A 1 94 ? 2.445 2.875 10.105 1.00 87.38 94 VAL A C 1
ATOM 760 O O . VAL A 1 94 ? 1.798 3.393 11.017 1.00 87.38 94 VAL A O 1
ATOM 763 N N . ILE A 1 95 ? 1.901 1.981 9.269 1.00 89.06 95 ILE A N 1
ATOM 764 C CA . ILE A 1 95 ? 0.492 1.567 9.381 1.00 89.06 95 ILE A CA 1
ATOM 765 C C . ILE A 1 95 ? 0.235 0.853 10.712 1.00 89.06 95 ILE A C 1
ATOM 767 O O . ILE A 1 95 ? -0.755 1.160 11.378 1.00 89.06 95 ILE A O 1
ATOM 771 N N . GLY A 1 96 ? 1.127 -0.043 11.147 1.00 90.75 96 GLY A N 1
ATOM 772 C CA . GLY A 1 96 ? 1.006 -0.739 12.429 1.00 90.75 96 GLY A CA 1
ATOM 773 C C . GLY A 1 96 ? 0.978 0.225 13.617 1.00 90.75 96 GLY A C 1
ATOM 774 O O . GLY A 1 96 ? 0.068 0.167 14.448 1.00 90.75 96 GLY A O 1
ATOM 775 N N . LEU A 1 97 ? 1.913 1.178 13.667 1.00 92.94 97 LEU A N 1
ATOM 776 C CA . LEU A 1 97 ? 1.943 2.210 14.706 1.00 92.94 97 LEU A CA 1
ATOM 777 C C . LEU A 1 97 ? 0.716 3.126 14.646 1.00 92.94 97 LEU A C 1
ATOM 779 O O . LEU A 1 97 ? 0.158 3.458 15.692 1.00 92.94 97 LEU A O 1
ATOM 783 N N . ALA A 1 98 ? 0.256 3.501 13.450 1.00 91.50 98 ALA A N 1
ATOM 784 C CA . ALA A 1 98 ? -0.956 4.295 13.282 1.00 91.50 98 ALA A CA 1
ATOM 785 C C . ALA A 1 98 ? -2.195 3.538 13.783 1.00 91.50 98 ALA A C 1
ATOM 787 O O . ALA A 1 98 ? -2.999 4.102 14.522 1.00 91.50 98 ALA A O 1
ATOM 788 N N . LEU A 1 99 ? -2.333 2.252 13.454 1.00 93.94 99 LEU A N 1
ATOM 789 C CA . LEU A 1 99 ? -3.421 1.400 13.934 1.00 93.94 99 LEU A CA 1
ATOM 790 C C . LEU A 1 99 ? -3.413 1.275 15.454 1.00 93.94 99 LEU A C 1
ATOM 792 O O . LEU A 1 99 ? -4.462 1.457 16.070 1.00 93.94 99 LEU A O 1
ATOM 796 N N . LEU A 1 100 ? -2.252 1.020 16.064 1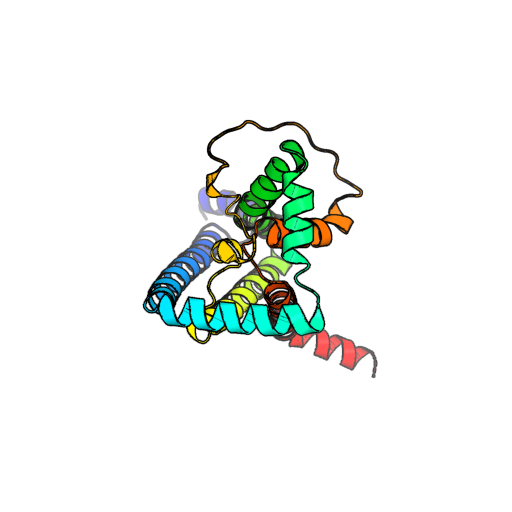.00 93.69 100 LEU A N 1
ATOM 797 C CA . LEU A 1 100 ? -2.116 0.964 17.520 1.00 93.69 100 LEU A CA 1
ATOM 798 C C . LEU A 1 100 ? -2.455 2.315 18.153 1.00 93.69 100 LEU A C 1
ATOM 800 O O . LEU A 1 100 ? -3.238 2.379 19.101 1.00 93.69 100 LEU A O 1
ATOM 804 N N . TRP A 1 101 ? -1.937 3.413 17.604 1.00 93.50 101 TRP A N 1
ATOM 805 C CA . TRP A 1 101 ? -2.232 4.750 18.105 1.00 93.50 101 TRP A CA 1
ATOM 806 C C . TRP A 1 101 ? -3.727 5.071 18.018 1.00 93.50 101 TRP A C 1
ATOM 808 O O . TRP A 1 101 ? -4.314 5.506 19.008 1.00 93.50 101 TRP A O 1
ATOM 818 N N . VAL A 1 102 ? -4.377 4.806 16.879 1.00 93.62 102 VAL A N 1
ATOM 819 C CA . VAL A 1 102 ? -5.824 5.006 16.724 1.00 93.62 102 VAL A CA 1
ATOM 820 C C . VAL A 1 102 ? -6.589 4.075 17.664 1.00 93.62 102 VAL A C 1
ATOM 822 O O . VAL A 1 102 ? -7.555 4.512 18.285 1.00 93.62 102 VAL A O 1
ATOM 825 N N . TYR A 1 103 ? -6.154 2.825 17.829 1.00 93.94 103 TYR A N 1
ATOM 826 C CA . TYR A 1 103 ? -6.784 1.875 18.740 1.00 93.94 103 TYR A CA 1
ATOM 827 C C . TYR A 1 103 ? -6.767 2.389 20.180 1.00 93.94 103 TYR A C 1
ATOM 829 O O . TYR A 1 103 ? -7.829 2.452 20.796 1.00 93.94 103 TYR A O 1
ATOM 837 N N . PHE A 1 104 ? -5.606 2.809 20.694 1.00 92.62 104 PHE A N 1
ATOM 838 C CA . PHE A 1 104 ? -5.443 3.232 22.088 1.00 92.62 104 PHE A CA 1
ATOM 839 C C . PHE A 1 104 ? -5.921 4.662 22.361 1.00 92.62 104 PHE A C 1
ATOM 841 O O . PHE A 1 104 ? -6.483 4.926 23.420 1.00 92.62 104 PHE A O 1
ATOM 848 N N . ARG A 1 105 ? -5.707 5.605 21.435 1.00 92.00 105 ARG A N 1
ATOM 849 C CA . ARG A 1 105 ? -5.984 7.040 21.652 1.00 92.00 105 ARG A CA 1
ATOM 850 C C . ARG A 1 105 ? -7.283 7.523 21.019 1.00 92.00 105 ARG A C 1
ATOM 852 O O . ARG A 1 105 ? -7.813 8.547 21.439 1.00 92.00 105 ARG A O 1
ATOM 859 N N . ARG A 1 106 ? -7.793 6.835 19.994 1.00 91.56 106 ARG A N 1
ATOM 860 C CA . ARG A 1 106 ? -8.958 7.256 19.193 1.00 91.56 106 ARG A CA 1
ATOM 861 C C . ARG A 1 106 ? -9.888 6.075 18.887 1.00 91.56 106 ARG A C 1
ATOM 863 O O . ARG A 1 106 ? -10.429 5.984 17.786 1.00 91.56 106 ARG A O 1
ATOM 870 N N . ASN A 1 107 ? -10.112 5.189 19.864 1.00 92.44 107 ASN A N 1
ATOM 871 C CA . ASN A 1 107 ? -10.831 3.920 19.670 1.00 92.44 107 ASN A CA 1
ATOM 872 C C . ASN A 1 107 ? -12.206 4.077 18.986 1.00 92.44 107 ASN A C 1
ATOM 874 O O . ASN A 1 107 ? -12.583 3.264 18.147 1.00 92.44 107 ASN A O 1
ATOM 878 N N . ALA A 1 108 ? -12.923 5.175 19.253 1.00 91.50 108 ALA A N 1
ATOM 879 C CA . ALA A 1 108 ? -14.202 5.488 18.605 1.00 91.50 108 ALA A CA 1
ATOM 880 C C . ALA A 1 108 ? -14.124 5.601 17.064 1.00 91.50 108 ALA A C 1
ATOM 882 O O . ALA A 1 108 ? -15.134 5.430 16.374 1.00 91.50 108 ALA A O 1
ATOM 883 N N . ALA A 1 109 ? -12.946 5.904 16.513 1.00 91.81 109 ALA A N 1
ATOM 884 C CA . ALA A 1 109 ? -12.671 5.934 15.079 1.00 91.81 109 ALA A CA 1
ATOM 885 C C . ALA A 1 109 ? -12.008 4.645 14.563 1.00 91.81 109 ALA A C 1
ATOM 887 O O . ALA A 1 109 ? -12.032 4.409 13.356 1.00 91.81 109 ALA A O 1
ATOM 888 N N . PHE A 1 110 ? -11.470 3.800 15.448 1.00 94.38 110 PHE A N 1
ATOM 889 C CA . PHE A 1 110 ? -10.630 2.657 15.089 1.00 94.38 110 PHE A CA 1
ATOM 890 C C . PHE A 1 110 ? -11.301 1.693 14.112 1.00 94.38 110 PHE A C 1
ATOM 892 O O . PHE A 1 110 ? -10.729 1.385 13.074 1.00 94.38 110 PHE A O 1
ATOM 899 N N . THR A 1 111 ? -12.538 1.272 14.385 1.00 94.62 111 THR A N 1
ATOM 900 C CA . THR A 1 111 ? -13.259 0.327 13.517 1.00 94.62 111 THR A CA 1
ATOM 901 C C . THR A 1 111 ? -13.423 0.862 12.093 1.00 94.62 111 THR A C 1
ATOM 903 O O . THR A 1 111 ? -13.258 0.107 11.138 1.00 94.62 111 THR A O 1
ATOM 906 N N . ARG A 1 112 ? -13.718 2.161 11.938 1.00 95.19 112 ARG A N 1
ATOM 907 C CA . ARG A 1 112 ? -13.843 2.795 10.616 1.00 95.19 112 ARG A CA 1
ATOM 908 C C . ARG A 1 112 ? -12.485 2.896 9.934 1.00 95.19 112 ARG A C 1
ATOM 910 O O . ARG A 1 112 ? -12.366 2.473 8.796 1.00 95.19 112 ARG A O 1
ATOM 917 N N . PHE A 1 113 ? -11.471 3.372 10.652 1.00 94.62 113 PHE A N 1
ATOM 918 C CA . PHE A 1 113 ? -10.111 3.493 10.133 1.00 94.62 113 PHE A CA 1
ATOM 919 C C . PHE A 1 113 ? -9.559 2.143 9.645 1.00 94.62 113 PHE A C 1
ATOM 921 O O . PHE A 1 113 ? -9.169 2.017 8.488 1.00 94.62 113 PHE A O 1
ATOM 928 N N . ARG A 1 114 ? -9.645 1.102 10.483 1.00 96.06 114 ARG A N 1
ATOM 929 C CA . ARG A 1 114 ? -9.295 -0.280 10.132 1.00 96.06 114 ARG A CA 1
ATOM 930 C C . ARG A 1 114 ? -10.083 -0.775 8.917 1.00 96.06 114 ARG A C 1
ATOM 932 O O . ARG A 1 114 ? -9.490 -1.348 8.013 1.00 96.06 114 ARG A O 1
ATOM 939 N N . ASN A 1 115 ? -11.403 -0.570 8.883 1.00 96.81 115 ASN A N 1
ATOM 940 C CA . ASN A 1 115 ? -12.235 -1.025 7.763 1.00 96.81 115 ASN A CA 1
ATOM 941 C C . ASN A 1 115 ? -11.880 -0.357 6.445 1.00 96.81 115 ASN A C 1
ATOM 943 O O . ASN A 1 115 ? -11.919 -1.031 5.426 1.00 96.81 115 ASN A O 1
ATOM 947 N N . THR A 1 116 ? -11.538 0.931 6.451 1.00 96.12 116 THR A N 1
ATOM 948 C CA . THR A 1 116 ? -11.099 1.614 5.233 1.00 96.12 116 THR A CA 1
ATOM 949 C C . THR A 1 116 ? -9.830 0.969 4.689 1.00 96.12 116 THR A C 1
ATOM 951 O O . THR A 1 116 ? -9.778 0.662 3.502 1.00 96.12 116 THR A O 1
ATOM 954 N N . ILE A 1 117 ? -8.846 0.697 5.555 1.00 94.75 117 ILE A N 1
ATOM 955 C CA . ILE A 1 117 ? -7.588 0.056 5.148 1.00 94.75 117 ILE A CA 1
ATOM 956 C C . ILE A 1 117 ? -7.854 -1.359 4.627 1.00 94.75 117 ILE A C 1
ATOM 958 O O . ILE A 1 117 ? -7.441 -1.684 3.517 1.00 94.75 117 ILE A O 1
ATOM 962 N N . LEU A 1 118 ? -8.572 -2.189 5.389 1.00 96.56 118 LEU A N 1
ATOM 963 C CA . LEU A 1 118 ? -8.871 -3.565 4.985 1.00 96.56 118 LEU A CA 1
ATOM 964 C C . LEU A 1 118 ? -9.670 -3.615 3.683 1.00 96.56 118 LEU A C 1
ATOM 966 O O . LEU A 1 118 ? -9.348 -4.408 2.810 1.00 96.56 118 LEU A O 1
ATOM 970 N N . LEU A 1 119 ? -10.680 -2.758 3.521 1.00 97.00 119 LEU A N 1
ATOM 971 C CA . LEU A 1 119 ? -11.499 -2.742 2.313 1.00 97.00 119 LEU A CA 1
ATOM 972 C C . LEU A 1 119 ? -10.699 -2.283 1.091 1.00 97.00 119 LEU A C 1
ATOM 974 O O . LEU A 1 119 ? -10.804 -2.918 0.048 1.00 97.00 119 LEU A O 1
ATOM 978 N N . ALA A 1 120 ? -9.877 -1.237 1.214 1.00 95.44 120 ALA A N 1
ATOM 979 C CA . ALA A 1 120 ? -9.002 -0.804 0.124 1.00 95.44 120 ALA A CA 1
ATOM 980 C C . ALA A 1 120 ? -8.053 -1.935 -0.308 1.00 95.44 120 ALA A C 1
ATOM 982 O O . ALA A 1 120 ? -7.921 -2.211 -1.497 1.00 95.44 120 ALA A O 1
ATOM 983 N N . ASN A 1 121 ? -7.469 -2.646 0.661 1.00 94.75 121 ASN A N 1
ATOM 984 C CA . ASN A 1 121 ? -6.596 -3.782 0.387 1.00 94.75 121 ASN A CA 1
ATOM 985 C C . ASN A 1 121 ? -7.343 -4.973 -0.226 1.00 94.75 121 ASN A C 1
ATOM 987 O O . ASN A 1 121 ? -6.829 -5.591 -1.147 1.00 94.75 121 ASN A O 1
ATOM 991 N N . VAL A 1 122 ? -8.561 -5.286 0.227 1.00 95.75 122 VAL A N 1
ATOM 992 C CA . VAL A 1 122 ? -9.391 -6.340 -0.382 1.00 95.75 122 VAL A CA 1
ATOM 993 C C . VAL A 1 122 ? -9.724 -6.001 -1.834 1.00 95.75 122 VAL A C 1
ATOM 995 O O . VAL A 1 122 ? -9.608 -6.865 -2.696 1.00 95.75 122 VAL A O 1
ATOM 998 N N . LEU A 1 123 ? -10.097 -4.752 -2.127 1.00 95.94 123 LEU A N 1
ATOM 999 C CA . LEU A 1 123 ? -10.358 -4.317 -3.500 1.00 95.94 123 LEU A CA 1
ATOM 1000 C C . LEU A 1 123 ? -9.098 -4.414 -4.374 1.00 95.94 123 LEU A C 1
ATOM 1002 O O . LEU A 1 123 ? -9.172 -4.908 -5.497 1.00 95.94 123 LEU A O 1
ATOM 1006 N N . GLY A 1 124 ? -7.942 -4.005 -3.843 1.00 93.12 124 GLY A N 1
ATOM 1007 C CA . GLY A 1 124 ? -6.656 -4.154 -4.528 1.00 93.12 124 GLY A CA 1
ATOM 1008 C C . GLY A 1 124 ? -6.296 -5.619 -4.779 1.00 93.12 124 GLY A C 1
ATOM 1009 O O . GLY A 1 124 ? -5.894 -5.974 -5.882 1.00 93.12 124 GLY A O 1
ATOM 1010 N N . LEU A 1 125 ? -6.527 -6.489 -3.793 1.00 93.25 125 LEU A N 1
ATOM 1011 C CA . LEU A 1 125 ? -6.280 -7.928 -3.883 1.00 93.25 125 LEU A CA 1
ATOM 1012 C C . LEU A 1 125 ? -7.145 -8.590 -4.958 1.00 93.25 125 LEU A C 1
ATOM 1014 O O . LEU A 1 125 ? -6.657 -9.421 -5.717 1.00 93.25 125 LEU A O 1
ATOM 1018 N N . VAL A 1 126 ? -8.415 -8.190 -5.052 1.00 94.00 126 VAL A N 1
ATOM 1019 C CA . VAL A 1 126 ? -9.312 -8.616 -6.132 1.00 94.00 126 VAL A CA 1
ATOM 1020 C C . VAL A 1 126 ? -8.733 -8.204 -7.486 1.00 94.00 126 VAL A C 1
ATOM 1022 O O . VAL A 1 126 ? -8.609 -9.048 -8.370 1.00 94.00 126 VAL A O 1
ATOM 1025 N N . GLY A 1 127 ? -8.317 -6.942 -7.633 1.00 91.88 127 GLY A N 1
ATOM 1026 C CA . GLY A 1 127 ? -7.658 -6.459 -8.848 1.00 91.88 127 GLY A CA 1
ATOM 1027 C C . GLY A 1 127 ? -6.425 -7.286 -9.216 1.00 91.88 127 GLY A C 1
ATOM 1028 O O . GLY A 1 127 ? -6.333 -7.773 -10.338 1.00 91.88 127 GLY A O 1
ATOM 1029 N N . TYR A 1 128 ? -5.536 -7.526 -8.254 1.00 90.88 128 TYR A N 1
ATOM 1030 C CA . TYR A 1 128 ? -4.309 -8.305 -8.436 1.00 90.88 128 TYR A CA 1
ATOM 1031 C C . TYR A 1 128 ? -4.565 -9.765 -8.843 1.00 90.88 128 TYR A C 1
ATOM 1033 O O . TYR A 1 128 ? -3.848 -10.300 -9.685 1.00 90.88 128 TYR A O 1
ATOM 1041 N N . VAL A 1 129 ? -5.611 -10.408 -8.317 1.00 92.19 129 VAL A N 1
ATOM 1042 C CA . VAL A 1 129 ? -5.981 -11.776 -8.724 1.00 92.19 129 VAL A CA 1
ATOM 1043 C C . VAL A 1 129 ? -6.483 -11.824 -10.172 1.00 92.19 129 VAL A C 1
ATOM 1045 O O . VAL A 1 129 ? -6.174 -12.768 -10.899 1.00 92.19 129 VAL A O 1
ATOM 1048 N N . PHE A 1 130 ? -7.256 -10.829 -10.614 1.00 91.88 130 PHE A N 1
ATOM 1049 C CA . PHE A 1 130 ? -7.830 -10.815 -11.967 1.00 91.88 130 PHE A CA 1
ATOM 1050 C C . PHE A 1 130 ? -6.876 -10.272 -13.035 1.00 91.88 130 PHE A C 1
ATOM 1052 O O . PHE A 1 130 ? -6.899 -10.723 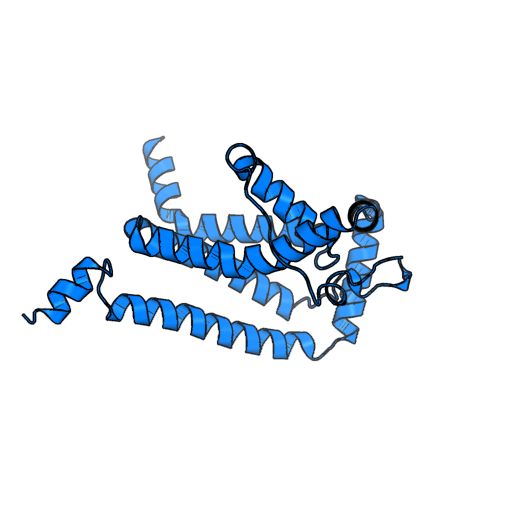-14.187 1.00 91.88 130 PHE A O 1
ATOM 1059 N N . LEU A 1 131 ? -6.034 -9.321 -12.653 1.00 91.50 131 LEU A N 1
ATOM 1060 C CA . LEU A 1 131 ? -5.045 -8.675 -13.497 1.00 91.50 131 LEU A CA 1
ATOM 1061 C C 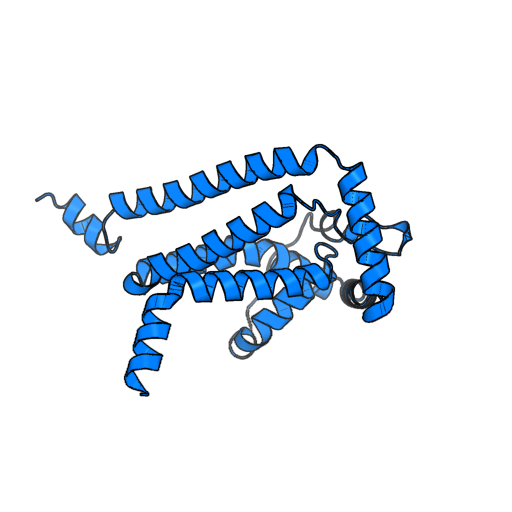. LEU A 1 131 ? -3.689 -8.702 -12.777 1.00 91.50 131 LEU A C 1
ATOM 1063 O O . LEU A 1 131 ? -3.228 -7.666 -12.299 1.00 91.50 131 LEU A O 1
ATOM 1067 N N . PRO A 1 132 ? -3.050 -9.883 -12.670 1.00 91.62 132 PRO A N 1
ATOM 1068 C CA . PRO A 1 132 ? -1.699 -9.954 -12.140 1.00 91.62 132 PRO A CA 1
ATOM 1069 C C . PRO A 1 132 ? -0.782 -9.183 -13.085 1.00 91.62 132 PRO A C 1
ATOM 1071 O O . PRO A 1 132 ? -0.864 -9.359 -14.303 1.00 91.62 132 PRO A O 1
ATOM 1074 N N . THR A 1 133 ? 0.078 -8.338 -12.534 1.00 92.31 133 THR A N 1
ATOM 1075 C CA . THR A 1 133 ? 0.954 -7.455 -13.307 1.00 92.31 133 THR A CA 1
ATOM 1076 C C . THR A 1 133 ? 2.356 -7.562 -12.735 1.00 92.31 133 THR A C 1
ATOM 1078 O O . THR A 1 133 ? 2.559 -7.373 -11.536 1.00 92.31 133 THR A O 1
ATOM 1081 N N . ALA A 1 134 ? 3.322 -7.915 -13.582 1.00 91.31 134 ALA A N 1
ATOM 1082 C CA . ALA A 1 134 ? 4.722 -7.941 -13.186 1.00 91.31 134 ALA A CA 1
ATOM 1083 C C . ALA A 1 134 ? 5.183 -6.509 -12.861 1.00 91.31 134 ALA A C 1
ATOM 1085 O O . ALA A 1 134 ? 4.865 -5.602 -13.626 1.00 91.31 134 ALA A O 1
ATOM 1086 N N . PRO A 1 135 ? 5.913 -6.280 -11.760 1.00 89.12 135 PRO A N 1
ATOM 1087 C CA . PRO A 1 135 ? 6.327 -4.937 -11.372 1.00 89.12 135 PRO A CA 1
ATOM 1088 C C . PRO A 1 135 ? 7.428 -4.362 -12.288 1.00 89.12 135 PRO A C 1
ATOM 1090 O O . PRO A 1 135 ? 8.215 -5.140 -12.844 1.00 89.12 135 PRO A O 1
ATOM 1093 N N . PRO A 1 136 ? 7.555 -3.019 -12.386 1.00 87.38 136 PRO A N 1
ATOM 1094 C CA . PRO A 1 136 ? 8.485 -2.344 -13.299 1.00 87.38 136 PRO A CA 1
ATOM 1095 C C . PRO A 1 136 ? 9.935 -2.834 -13.204 1.00 87.38 136 PRO A C 1
ATOM 1097 O O . PRO A 1 136 ? 10.578 -3.073 -14.222 1.00 87.38 136 PRO A O 1
ATOM 1100 N N . ARG A 1 137 ? 10.440 -3.078 -11.986 1.00 86.00 137 ARG A N 1
ATOM 1101 C CA . ARG A 1 137 ? 11.817 -3.543 -11.724 1.00 86.00 137 ARG A CA 1
ATOM 1102 C C . ARG A 1 137 ? 12.229 -4.821 -12.467 1.00 86.00 137 ARG A C 1
ATOM 1104 O O . ARG A 1 137 ? 13.420 -5.082 -12.589 1.00 86.00 137 ARG A O 1
ATOM 1111 N N . LEU A 1 138 ? 11.273 -5.628 -12.939 1.00 87.94 138 LEU A N 1
ATOM 1112 C CA . LEU A 1 138 ? 11.556 -6.858 -13.688 1.00 87.94 138 LEU A CA 1
ATOM 1113 C C . LEU A 1 138 ? 11.786 -6.617 -15.189 1.00 87.94 138 LEU A C 1
ATOM 1115 O O . LEU A 1 138 ? 12.275 -7.510 -15.878 1.00 87.94 138 LEU A O 1
ATOM 1119 N N . PHE A 1 139 ? 11.474 -5.427 -15.706 1.00 87.81 139 PHE A N 1
ATOM 1120 C CA . PHE A 1 139 ? 11.632 -5.064 -17.117 1.00 87.81 139 PHE A CA 1
ATOM 1121 C C . PHE A 1 139 ? 13.004 -4.428 -17.379 1.00 87.81 139 PHE A C 1
ATOM 1123 O O . PHE A 1 139 ? 13.114 -3.296 -17.852 1.00 87.81 139 PHE A O 1
ATOM 1130 N N . THR A 1 140 ? 14.077 -5.163 -17.078 1.00 84.38 140 THR A N 1
ATOM 1131 C CA . THR A 1 140 ? 15.463 -4.663 -17.179 1.00 84.38 140 THR A CA 1
ATOM 1132 C C . THR A 1 140 ? 15.860 -4.240 -18.594 1.00 84.38 140 THR A C 1
ATOM 1134 O O . THR A 1 140 ? 16.659 -3.323 -18.760 1.00 84.38 140 THR A O 1
ATOM 1137 N N . SER A 1 141 ? 15.249 -4.830 -19.627 1.00 82.06 141 SER A N 1
ATOM 1138 C CA . SER A 1 141 ? 15.447 -4.435 -21.028 1.00 82.06 141 SER A CA 1
ATOM 1139 C C . SER A 1 141 ? 14.976 -3.010 -21.343 1.00 82.06 141 SER A C 1
ATOM 1141 O O . SER A 1 141 ? 15.417 -2.437 -22.332 1.00 82.06 141 SER A O 1
ATOM 1143 N N . MET A 1 142 ? 14.094 -2.438 -20.516 1.00 79.81 142 MET A N 1
ATOM 1144 C CA . MET A 1 142 ? 13.632 -1.047 -20.621 1.00 79.81 142 MET A CA 1
ATOM 1145 C C . MET A 1 142 ? 14.478 -0.079 -19.778 1.00 79.81 142 MET A C 1
ATOM 1147 O O . MET A 1 142 ? 14.207 1.117 -19.772 1.00 79.81 142 MET A O 1
ATOM 1151 N N . GLY A 1 143 ? 15.493 -0.579 -19.061 1.00 78.19 143 GLY A N 1
ATOM 1152 C CA . GLY A 1 143 ? 16.350 0.215 -18.176 1.00 78.19 143 GLY A CA 1
ATOM 1153 C C . GLY A 1 143 ? 15.937 0.211 -16.701 1.00 78.19 143 GLY A C 1
ATOM 1154 O O . GLY A 1 143 ? 16.579 0.888 -15.903 1.00 78.19 143 GLY A O 1
ATOM 1155 N N . PHE A 1 144 ? 14.909 -0.556 -16.315 1.00 79.62 144 PHE A N 1
ATOM 1156 C CA . PHE A 1 144 ? 14.542 -0.716 -14.908 1.00 79.62 144 PHE A CA 1
ATOM 1157 C C . PHE A 1 144 ? 15.567 -1.553 -14.134 1.00 79.62 144 PHE A C 1
ATOM 1159 O O . PHE A 1 144 ? 16.183 -2.478 -14.661 1.00 79.62 144 PHE A O 1
ATOM 1166 N N . THR A 1 145 ? 15.709 -1.261 -12.847 1.00 76.88 145 THR A N 1
ATOM 1167 C CA . THR A 1 145 ? 16.634 -1.946 -11.934 1.00 76.88 145 THR A CA 1
ATOM 1168 C C . THR A 1 145 ? 15.958 -2.297 -10.612 1.00 76.88 145 THR A C 1
ATOM 1170 O O . THR A 1 145 ? 15.081 -1.576 -10.132 1.00 76.88 145 THR A O 1
ATOM 1173 N N . ASP A 1 146 ? 16.366 -3.421 -10.016 1.00 71.44 146 ASP A N 1
ATOM 1174 C CA . ASP A 1 146 ? 15.888 -3.867 -8.705 1.00 71.44 146 ASP A CA 1
ATOM 1175 C C . ASP A 1 146 ? 16.739 -3.242 -7.591 1.00 71.44 146 ASP A C 1
ATOM 1177 O O . ASP A 1 146 ? 17.839 -3.701 -7.276 1.00 71.44 146 ASP A O 1
ATOM 1181 N N . THR A 1 147 ? 16.245 -2.146 -7.014 1.00 66.00 147 THR A N 1
ATOM 1182 C CA . THR A 1 147 ? 16.925 -1.440 -5.918 1.00 66.00 147 THR A CA 1
ATOM 1183 C C . THR A 1 147 ? 16.741 -2.148 -4.570 1.00 66.00 147 THR A C 1
ATOM 1185 O O . THR A 1 147 ? 17.508 -1.917 -3.637 1.00 66.00 147 THR A O 1
ATOM 1188 N N . LEU A 1 148 ? 15.750 -3.042 -4.433 1.00 60.88 148 LEU A N 1
ATOM 1189 C CA . LEU A 1 148 ? 15.445 -3.698 -3.156 1.00 60.88 148 LEU A CA 1
ATOM 1190 C C . LEU A 1 148 ? 16.416 -4.837 -2.826 1.00 60.88 148 LEU A C 1
ATOM 1192 O O . LEU A 1 148 ? 16.691 -5.075 -1.649 1.00 60.88 148 LEU A O 1
ATOM 1196 N N . SER A 1 149 ? 16.982 -5.508 -3.832 1.00 59.16 149 SER A N 1
ATOM 1197 C CA . SER A 1 149 ? 17.976 -6.572 -3.626 1.00 59.16 149 SER A CA 1
ATOM 1198 C C . SER A 1 149 ? 19.327 -6.057 -3.106 1.00 59.16 149 SER A C 1
ATOM 1200 O O . SER A 1 149 ? 20.142 -6.845 -2.632 1.00 59.16 149 SER A O 1
ATOM 1202 N N . GLN A 1 150 ? 19.570 -4.743 -3.164 1.00 56.94 150 GLN A N 1
ATOM 1203 C CA . GLN A 1 150 ? 20.827 -4.106 -2.748 1.00 56.94 150 GLN A CA 1
ATOM 1204 C C . GLN A 1 150 ? 20.818 -3.643 -1.278 1.00 56.94 150 GLN A C 1
ATOM 1206 O O . GLN A 1 150 ? 21.850 -3.252 -0.734 1.00 56.94 150 GLN A O 1
ATOM 1211 N N . PHE A 1 151 ? 19.671 -3.726 -0.597 1.00 54.44 151 PHE A N 1
ATOM 1212 C CA . PHE A 1 151 ? 19.435 -3.111 0.715 1.00 54.44 151 PHE A CA 1
ATOM 1213 C C . PHE A 1 151 ? 19.908 -3.950 1.927 1.00 54.44 151 PHE A C 1
ATOM 1215 O O . PHE A 1 151 ? 19.518 -3.694 3.064 1.00 54.44 151 PHE A O 1
ATOM 1222 N N . GLY A 1 152 ? 20.771 -4.950 1.718 1.00 45.53 152 GLY A N 1
ATOM 1223 C CA . GLY A 1 152 ? 21.211 -5.925 2.734 1.00 45.53 152 GLY A CA 1
ATOM 1224 C C . GLY A 1 152 ? 22.016 -5.384 3.930 1.00 45.53 152 GLY A C 1
ATOM 1225 O O . GLY A 1 152 ? 22.467 -6.169 4.760 1.00 45.53 152 GLY A O 1
ATOM 1226 N N . GLY A 1 153 ? 22.195 -4.071 4.077 1.00 50.84 153 GLY A N 1
ATOM 1227 C CA . GLY A 1 153 ? 22.758 -3.501 5.297 1.00 50.84 153 GLY A CA 1
ATOM 1228 C C . GLY A 1 153 ? 22.793 -1.979 5.286 1.00 50.84 153 GLY A C 1
ATOM 1229 O O . GLY A 1 153 ? 23.312 -1.403 4.335 1.00 50.84 153 GLY A O 1
ATOM 1230 N N . LEU A 1 154 ? 22.262 -1.343 6.345 1.00 50.81 154 LEU A N 1
ATOM 1231 C CA . LEU A 1 154 ? 22.871 -0.224 7.097 1.00 50.81 154 LEU A CA 1
ATOM 1232 C C . LEU A 1 154 ? 21.911 0.416 8.134 1.00 50.81 154 LEU A C 1
ATOM 1234 O O . LEU A 1 154 ? 20.690 0.316 8.051 1.00 50.81 154 LEU A O 1
ATOM 1238 N N . ASN A 1 155 ? 22.531 1.047 9.144 1.00 45.53 155 ASN A N 1
ATOM 1239 C CA . ASN A 1 155 ? 21.981 1.616 10.387 1.00 45.53 155 ASN A CA 1
ATOM 1240 C C . ASN A 1 155 ? 21.417 3.053 10.256 1.00 45.53 155 ASN A C 1
ATOM 1242 O O . ASN A 1 155 ? 21.740 3.781 9.324 1.00 45.53 155 ASN A O 1
ATOM 1246 N N . HIS A 1 156 ? 20.594 3.466 11.234 1.00 45.28 156 HIS A N 1
ATOM 1247 C CA . HIS A 1 156 ? 19.666 4.612 11.175 1.00 45.28 156 HIS A CA 1
ATOM 1248 C C . HIS A 1 156 ? 20.198 5.913 11.816 1.00 45.28 156 HIS A C 1
ATOM 1250 O O . HIS A 1 156 ? 20.834 5.870 12.869 1.00 45.28 156 HIS A O 1
ATOM 1256 N N . GLY A 1 157 ? 19.823 7.083 11.267 1.00 35.75 157 GLY A N 1
ATOM 1257 C CA . GLY A 1 157 ? 20.150 8.396 11.843 1.00 35.75 157 GLY A CA 1
ATOM 1258 C C . GLY A 1 157 ? 19.147 9.539 11.575 1.00 35.75 157 GLY A C 1
ATOM 1259 O O . GLY A 1 157 ? 19.093 10.058 10.472 1.00 35.75 157 GLY A O 1
ATOM 1260 N N . ARG A 1 158 ? 18.477 9.954 12.670 1.00 41.22 158 ARG A N 1
ATOM 1261 C CA . ARG A 1 158 ? 17.846 11.246 13.083 1.00 41.22 158 ARG A CA 1
ATOM 1262 C C . ARG A 1 158 ? 16.640 11.870 12.321 1.00 41.22 158 ARG A C 1
ATOM 1264 O O . ARG A 1 158 ? 16.649 11.932 11.101 1.00 41.22 158 ARG A O 1
ATOM 1271 N N . PRO A 1 159 ? 15.626 12.430 13.038 1.00 54.53 159 PRO A N 1
ATOM 1272 C CA . PRO A 1 159 ? 14.402 12.961 12.428 1.00 54.53 159 PRO A CA 1
ATOM 1273 C C . PRO A 1 159 ? 14.345 14.501 12.315 1.00 54.53 159 PRO A C 1
ATOM 1275 O O . PRO A 1 159 ? 14.639 15.209 13.277 1.00 54.53 159 PRO A O 1
ATOM 1278 N N . VAL A 1 160 ? 13.826 15.014 11.192 1.00 48.28 160 VAL A N 1
ATOM 1279 C CA . VAL A 1 160 ? 13.335 16.400 11.024 1.00 48.28 160 VAL A CA 1
ATOM 1280 C C . VAL A 1 160 ? 11.878 16.328 10.571 1.00 48.28 160 VAL A C 1
ATOM 1282 O O . VAL A 1 160 ? 11.605 16.147 9.394 1.00 48.28 160 VAL A O 1
ATOM 1285 N N . TRP A 1 161 ? 10.912 16.438 11.488 1.00 55.19 161 TRP A N 1
ATOM 1286 C CA . TRP A 1 161 ? 9.505 16.179 11.151 1.00 55.19 161 TRP A CA 1
ATOM 1287 C C . TRP A 1 161 ? 8.545 17.191 11.773 1.00 55.19 161 TRP A C 1
ATOM 1289 O O . TRP A 1 161 ? 8.076 16.967 12.884 1.00 55.19 161 TRP A O 1
ATOM 1299 N N . LYS A 1 162 ? 8.183 18.246 11.029 1.00 40.75 162 LYS A N 1
ATOM 1300 C CA . LYS A 1 162 ? 6.860 18.904 11.157 1.00 40.75 162 LYS A CA 1
ATOM 1301 C C . LYS A 1 162 ? 6.295 19.402 9.814 1.00 40.75 162 LYS A C 1
ATOM 1303 O O . LYS A 1 162 ? 5.101 19.252 9.605 1.00 40.75 162 LYS A O 1
ATOM 1308 N N . ALA A 1 163 ? 7.124 19.853 8.865 1.00 50.50 163 ALA A N 1
ATOM 1309 C CA . ALA A 1 163 ? 6.676 20.170 7.494 1.00 50.50 163 ALA A CA 1
ATOM 1310 C C . ALA A 1 163 ? 6.542 18.928 6.586 1.00 50.50 163 ALA A C 1
ATOM 1312 O O . ALA A 1 163 ? 5.750 18.907 5.647 1.00 50.50 163 ALA A O 1
ATOM 1313 N N . VAL A 1 164 ? 7.269 17.855 6.900 1.00 55.94 164 VAL A N 1
ATOM 1314 C CA . VAL A 1 164 ? 7.309 16.655 6.056 1.00 55.94 164 VAL A CA 1
ATOM 1315 C C . VAL A 1 164 ? 6.023 15.834 6.113 1.00 55.94 164 VAL A C 1
ATOM 1317 O O . VAL A 1 164 ? 5.745 15.109 5.177 1.00 55.94 164 VAL A O 1
ATOM 1320 N N . TRP A 1 165 ? 5.176 15.966 7.137 1.00 53.19 165 TRP A N 1
ATOM 1321 C CA . TRP A 1 165 ? 3.913 15.212 7.174 1.00 53.19 165 TRP A CA 1
ATOM 1322 C C . TRP A 1 165 ? 2.944 15.597 6.047 1.00 53.19 165 TRP A C 1
ATOM 1324 O O . TRP A 1 165 ? 2.201 14.743 5.576 1.00 53.19 165 TRP A O 1
ATOM 1334 N N . LEU A 1 166 ? 2.978 16.849 5.578 1.00 58.31 166 LEU A N 1
ATOM 1335 C CA . LEU A 1 166 ? 2.193 17.282 4.414 1.00 58.31 166 LEU A CA 1
ATOM 1336 C C . LEU A 1 166 ? 2.818 16.814 3.094 1.00 58.31 166 LEU A C 1
ATOM 1338 O O . LEU A 1 166 ? 2.100 16.523 2.145 1.00 58.31 166 LEU A O 1
ATOM 1342 N N . LEU A 1 167 ? 4.146 16.685 3.058 1.00 72.62 167 LEU A N 1
ATOM 1343 C CA . LEU A 1 167 ? 4.879 16.098 1.935 1.00 72.62 167 LEU A CA 1
ATOM 1344 C C . LEU A 1 167 ? 4.908 14.569 1.992 1.00 72.62 167 LEU A C 1
ATOM 1346 O O . LEU A 1 167 ? 5.347 13.941 1.040 1.00 72.62 167 LEU A O 1
ATOM 1350 N N . TRP A 1 168 ? 4.444 13.956 3.079 1.00 77.94 168 TRP A N 1
ATOM 1351 C CA . TRP A 1 168 ? 4.575 12.524 3.313 1.00 77.94 168 TRP A CA 1
ATOM 1352 C C . TRP A 1 168 ? 3.840 11.690 2.262 1.00 77.94 168 TRP A C 1
ATOM 1354 O O . TRP A 1 168 ? 4.455 10.767 1.740 1.00 77.94 168 TRP A O 1
ATOM 1364 N N . PRO A 1 169 ? 2.595 12.016 1.855 1.00 80.94 169 PRO A N 1
ATOM 1365 C CA . PRO A 1 169 ? 1.952 11.306 0.751 1.00 80.94 169 PRO A CA 1
ATOM 1366 C C . PRO A 1 169 ? 2.731 11.433 -0.564 1.00 80.94 169 PRO A C 1
ATOM 1368 O O . PRO A 1 169 ? 2.869 10.448 -1.281 1.00 80.94 169 PRO A O 1
ATOM 1371 N N . ALA A 1 170 ? 3.288 12.614 -0.852 1.00 84.69 170 ALA A N 1
ATOM 1372 C CA . ALA A 1 170 ? 4.108 12.839 -2.042 1.00 84.69 170 ALA A CA 1
ATOM 1373 C C . ALA A 1 170 ? 5.450 12.088 -1.967 1.00 84.69 170 ALA A C 1
ATOM 1375 O O . ALA A 1 170 ? 5.914 11.548 -2.964 1.00 84.69 170 ALA A O 1
ATOM 1376 N N . TRP A 1 171 ? 6.050 11.998 -0.780 1.00 87.88 171 TRP A N 1
ATOM 1377 C CA . TRP A 1 171 ? 7.273 11.240 -0.532 1.00 87.88 171 TRP A CA 1
ATOM 1378 C C . TRP A 1 171 ? 7.046 9.734 -0.655 1.00 87.88 171 TRP A C 1
ATOM 1380 O O . TRP A 1 171 ? 7.841 9.048 -1.285 1.00 87.88 171 TRP A O 1
ATOM 1390 N N . VAL A 1 172 ? 5.949 9.214 -0.096 1.00 86.75 172 VAL A N 1
ATOM 1391 C CA . VAL A 1 172 ? 5.575 7.801 -0.233 1.00 86.75 172 VAL A CA 1
ATOM 1392 C C . VAL A 1 172 ? 5.284 7.475 -1.692 1.00 86.75 172 VAL A C 1
ATOM 1394 O O . VAL A 1 172 ? 5.795 6.477 -2.185 1.00 86.75 172 VAL A O 1
ATOM 1397 N N . TRP A 1 173 ? 4.539 8.332 -2.399 1.00 88.06 173 TRP A N 1
ATOM 1398 C CA . TRP A 1 173 ? 4.338 8.201 -3.843 1.00 88.06 173 TRP A CA 1
ATOM 1399 C C . TRP A 1 173 ? 5.675 8.110 -4.587 1.00 88.06 173 TRP A C 1
ATOM 1401 O O . TRP A 1 173 ? 5.913 7.142 -5.306 1.00 88.06 173 TRP A O 1
ATOM 1411 N N . PHE A 1 174 ? 6.570 9.072 -4.351 1.00 88.06 174 PHE A N 1
ATOM 1412 C CA . PHE A 1 174 ? 7.896 9.090 -4.957 1.00 88.06 174 PHE A CA 1
ATOM 1413 C C . PHE A 1 174 ? 8.675 7.808 -4.646 1.00 88.06 174 PHE A C 1
ATOM 1415 O O . PHE A 1 174 ? 9.189 7.180 -5.562 1.00 88.06 174 PHE A O 1
ATOM 1422 N N . ALA A 1 175 ? 8.723 7.378 -3.383 1.00 87.38 175 ALA A N 1
ATOM 1423 C CA . ALA A 1 175 ? 9.480 6.202 -2.966 1.00 87.38 175 ALA A CA 1
ATOM 1424 C C . ALA A 1 175 ? 8.945 4.901 -3.593 1.00 87.38 175 ALA A C 1
ATOM 1426 O O . ALA A 1 175 ? 9.711 4.053 -4.050 1.00 87.38 175 ALA A O 1
ATOM 1427 N N . VAL A 1 176 ? 7.624 4.748 -3.650 1.00 87.31 176 VAL A N 1
ATOM 1428 C CA . VAL A 1 176 ? 6.955 3.579 -4.234 1.00 87.31 176 VAL A CA 1
ATOM 1429 C C . VAL A 1 176 ? 7.243 3.460 -5.738 1.00 87.31 176 VAL A C 1
ATOM 1431 O O . VAL A 1 176 ? 7.551 2.370 -6.220 1.00 87.31 176 VAL A O 1
ATOM 1434 N N . MET A 1 177 ? 7.240 4.586 -6.452 1.00 89.25 177 MET A N 1
ATOM 1435 C CA . MET A 1 177 ? 7.580 4.664 -7.877 1.00 89.25 177 MET A CA 1
ATOM 1436 C C . MET A 1 177 ? 9.078 4.458 -8.132 1.00 89.25 177 MET A C 1
ATOM 1438 O O . MET A 1 177 ? 9.480 3.636 -8.951 1.00 89.25 177 MET A O 1
ATOM 1442 N N . ALA A 1 178 ? 9.922 5.174 -7.389 1.00 87.19 178 ALA A N 1
ATOM 1443 C CA . ALA A 1 178 ? 11.371 5.177 -7.556 1.00 87.19 178 ALA A CA 1
ATOM 1444 C C . ALA A 1 178 ? 12.030 3.816 -7.281 1.00 87.19 178 ALA A C 1
ATOM 1446 O O . ALA A 1 178 ? 13.063 3.501 -7.870 1.00 87.19 178 ALA A O 1
ATOM 1447 N N . THR A 1 179 ? 11.435 2.990 -6.414 1.00 86.00 179 THR A N 1
ATOM 1448 C CA . THR A 1 179 ? 11.900 1.609 -6.185 1.00 86.00 179 THR A CA 1
ATOM 1449 C C . THR A 1 179 ? 11.543 0.642 -7.321 1.00 86.00 179 THR A C 1
ATOM 1451 O O . THR A 1 179 ? 11.930 -0.524 -7.272 1.00 86.00 179 THR A O 1
ATOM 1454 N N . GLY A 1 180 ? 10.776 1.076 -8.329 1.00 84.44 180 GLY A N 1
ATOM 1455 C CA . GLY A 1 180 ? 10.330 0.221 -9.431 1.00 84.44 180 GLY A CA 1
ATOM 1456 C C . GLY A 1 180 ? 9.355 -0.880 -8.995 1.00 84.44 180 GLY A C 1
ATOM 1457 O O . GLY A 1 180 ? 9.254 -1.917 -9.653 1.00 84.44 180 GLY A O 1
ATOM 1458 N N . ASN A 1 181 ? 8.664 -0.707 -7.863 1.00 85.88 181 ASN A N 1
ATOM 1459 C CA . ASN A 1 181 ? 7.668 -1.672 -7.389 1.00 85.88 181 ASN A CA 1
ATOM 1460 C C . ASN A 1 181 ? 6.278 -1.443 -7.976 1.00 85.88 181 ASN A C 1
ATOM 1462 O O . ASN A 1 181 ? 5.510 -2.397 -8.049 1.00 85.88 181 ASN A O 1
ATOM 1466 N N . HIS A 1 182 ? 5.986 -0.219 -8.404 1.00 89.12 182 HIS A N 1
ATOM 1467 C CA . HIS A 1 182 ? 4.686 0.179 -8.919 1.00 89.12 182 HIS A CA 1
ATOM 1468 C C . HIS A 1 182 ? 4.843 1.062 -10.150 1.00 89.12 182 HIS A C 1
ATOM 1470 O O . HIS A 1 182 ? 5.746 1.898 -10.212 1.00 89.12 182 HIS A O 1
ATOM 1476 N N . PHE A 1 183 ? 3.942 0.864 -11.100 1.00 90.38 183 PHE A N 1
ATOM 1477 C CA . PHE A 1 183 ? 3.699 1.765 -12.215 1.00 90.38 183 PHE A CA 1
ATOM 1478 C C . PHE A 1 183 ? 2.913 2.997 -11.747 1.00 90.38 183 PHE A C 1
ATOM 1480 O O . PHE A 1 183 ? 2.225 2.962 -10.719 1.00 90.38 183 PHE A O 1
ATOM 1487 N N . TRP A 1 184 ? 2.948 4.088 -12.509 1.00 89.06 184 TRP A N 1
ATOM 1488 C CA . TRP A 1 184 ? 2.160 5.284 -12.206 1.00 89.06 184 TRP A CA 1
ATOM 1489 C C . TRP A 1 184 ? 0.662 4.968 -12.162 1.00 89.06 184 TRP A C 1
ATOM 1491 O O . TRP A 1 184 ? -0.067 5.449 -11.286 1.00 89.06 184 TRP A O 1
ATOM 1501 N N . LEU A 1 185 ? 0.199 4.099 -13.059 1.00 89.75 185 LEU A N 1
ATOM 1502 C CA . LEU A 1 185 ? -1.179 3.619 -13.089 1.00 89.75 185 LEU A CA 1
ATOM 1503 C C . LEU A 1 185 ? -1.579 2.860 -11.815 1.00 89.75 185 LEU A C 1
ATOM 1505 O O . LEU A 1 185 ? -2.739 2.960 -11.404 1.00 89.75 185 LEU A O 1
ATOM 1509 N N . ASP A 1 186 ? -0.645 2.186 -11.137 1.00 89.88 186 ASP A N 1
ATOM 1510 C CA . ASP A 1 186 ? -0.928 1.516 -9.862 1.00 89.88 186 ASP A CA 1
ATOM 1511 C C . ASP A 1 186 ? -1.254 2.533 -8.763 1.00 89.88 186 ASP A C 1
ATOM 1513 O O . ASP A 1 186 ? -2.157 2.315 -7.953 1.00 89.88 186 ASP A O 1
ATOM 1517 N N . VAL A 1 187 ? -0.565 3.679 -8.752 1.00 88.94 187 VAL A N 1
ATOM 1518 C CA . VAL A 1 187 ? -0.832 4.771 -7.803 1.00 88.94 187 VAL A CA 1
ATOM 1519 C C . VAL A 1 187 ? -2.231 5.332 -8.031 1.00 88.94 187 VAL A C 1
ATOM 1521 O O . VAL A 1 187 ? -2.994 5.506 -7.077 1.00 88.94 187 VAL A O 1
ATOM 1524 N N . VAL A 1 188 ? -2.587 5.600 -9.289 1.00 91.44 188 VAL A N 1
ATOM 1525 C CA . VAL A 1 188 ? -3.911 6.125 -9.648 1.00 91.44 188 VAL A CA 1
ATOM 1526 C C . VAL A 1 188 ? -5.002 5.140 -9.231 1.00 91.44 188 VAL A C 1
ATOM 1528 O O . VAL A 1 188 ? -5.957 5.532 -8.555 1.00 91.44 188 VAL A O 1
ATOM 1531 N N . ALA A 1 189 ? -4.838 3.857 -9.565 1.00 92.12 189 ALA A N 1
ATOM 1532 C CA . ALA A 1 189 ? -5.758 2.806 -9.149 1.00 92.12 189 ALA A CA 1
ATOM 1533 C C . ALA A 1 189 ? -5.865 2.735 -7.617 1.00 92.12 189 ALA A C 1
ATOM 1535 O O . ALA A 1 189 ? -6.972 2.723 -7.077 1.00 92.12 189 ALA A O 1
ATOM 1536 N N . GLY A 1 190 ? -4.738 2.781 -6.903 1.00 90.69 190 GLY A N 1
ATOM 1537 C CA . GLY A 1 190 ? -4.692 2.787 -5.442 1.00 90.69 190 GLY A CA 1
ATOM 1538 C C . GLY A 1 190 ? -5.472 3.947 -4.816 1.00 90.69 190 GLY A C 1
ATOM 1539 O O . GLY A 1 190 ? -6.259 3.729 -3.892 1.00 90.69 190 GLY A O 1
ATOM 1540 N N . ILE A 1 191 ? -5.328 5.166 -5.348 1.00 92.31 191 ILE A N 1
ATOM 1541 C CA . ILE A 1 191 ? -6.085 6.344 -4.892 1.00 92.31 191 ILE A CA 1
ATOM 1542 C C . ILE A 1 191 ? -7.585 6.138 -5.114 1.00 92.31 191 ILE A C 1
ATOM 1544 O O . ILE A 1 191 ? -8.377 6.355 -4.193 1.00 92.31 191 ILE A O 1
ATOM 1548 N N . VAL A 1 192 ? -7.987 5.683 -6.304 1.00 95.06 192 VAL A N 1
ATOM 1549 C CA . VAL A 1 192 ? -9.398 5.425 -6.630 1.00 95.06 192 VAL A CA 1
ATOM 1550 C C . VAL A 1 192 ? -9.995 4.393 -5.672 1.00 95.06 192 VAL A C 1
ATOM 1552 O O . VAL A 1 192 ? -11.051 4.633 -5.083 1.00 95.06 192 VAL A O 1
ATOM 1555 N N . LEU A 1 193 ? -9.303 3.274 -5.445 1.00 94.56 193 LEU A N 1
ATOM 1556 C CA . LEU A 1 193 ? -9.757 2.225 -4.532 1.00 94.56 193 LEU A CA 1
ATOM 1557 C C . LEU A 1 193 ? -9.837 2.712 -3.079 1.00 94.56 193 LEU A C 1
ATOM 1559 O O . LEU A 1 193 ? -10.797 2.388 -2.374 1.00 94.56 193 LEU A O 1
ATOM 1563 N N . ALA A 1 194 ? -8.884 3.532 -2.633 1.00 92.62 194 ALA A N 1
ATOM 1564 C CA . ALA A 1 194 ? -8.912 4.137 -1.304 1.00 92.62 194 ALA A CA 1
ATOM 1565 C C . ALA A 1 194 ? -10.105 5.093 -1.132 1.00 92.62 194 ALA A C 1
ATOM 1567 O O . ALA A 1 194 ? -10.783 5.055 -0.101 1.00 92.62 194 ALA A O 1
ATOM 1568 N N . VAL A 1 195 ? -10.408 5.911 -2.147 1.00 94.44 195 VAL A N 1
ATOM 1569 C CA . VAL A 1 195 ? -11.576 6.806 -2.154 1.00 94.44 195 VAL A CA 1
ATOM 1570 C C . VAL A 1 195 ? -12.877 6.005 -2.119 1.00 94.44 195 VAL A C 1
ATOM 1572 O O . VAL A 1 195 ? -13.758 6.315 -1.316 1.00 94.44 195 VAL A O 1
ATOM 1575 N N . ILE A 1 196 ? -12.987 4.939 -2.917 1.00 95.81 196 ILE A N 1
ATOM 1576 C CA . ILE A 1 196 ? -14.147 4.034 -2.905 1.00 95.81 196 ILE A CA 1
ATOM 1577 C C . ILE A 1 196 ? -14.328 3.415 -1.515 1.00 95.81 196 ILE A C 1
ATOM 1579 O O . ILE A 1 196 ? -15.424 3.461 -0.951 1.00 95.81 196 ILE A O 1
ATOM 1583 N N . ALA A 1 197 ? -13.258 2.884 -0.9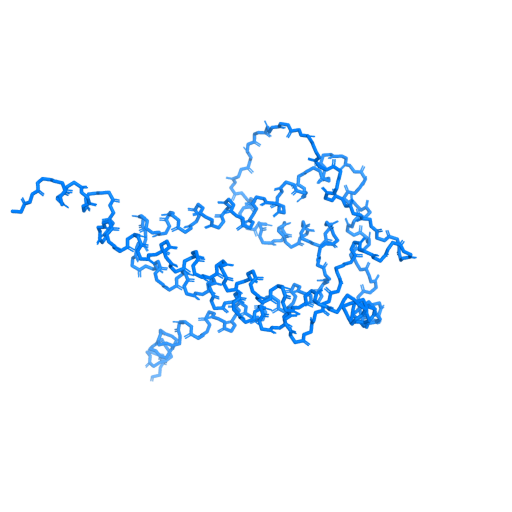20 1.00 95.38 197 ALA A N 1
ATOM 1584 C CA . ALA A 1 197 ? -13.309 2.303 0.416 1.00 95.38 197 ALA A CA 1
ATOM 1585 C C . ALA A 1 197 ? -13.761 3.332 1.465 1.00 95.38 197 ALA A C 1
ATOM 1587 O O . ALA A 1 197 ? -14.634 3.042 2.289 1.00 95.38 197 ALA A O 1
ATOM 1588 N N . LEU A 1 198 ? -13.228 4.556 1.405 1.00 93.44 198 LEU A N 1
ATOM 1589 C CA . LEU A 1 198 ? -13.622 5.647 2.292 1.00 93.44 198 LEU A CA 1
ATOM 1590 C C . LEU A 1 198 ? -15.108 5.996 2.123 1.00 93.44 198 LEU A C 1
ATOM 1592 O O . LEU A 1 198 ? -15.831 6.085 3.118 1.00 93.44 198 LEU A O 1
ATOM 1596 N N . ALA A 1 199 ? -15.584 6.130 0.883 1.00 93.69 199 ALA A N 1
ATOM 1597 C CA . ALA A 1 199 ? -16.981 6.415 0.575 1.00 93.69 199 ALA A CA 1
ATOM 1598 C C . ALA A 1 199 ? -17.916 5.326 1.127 1.00 93.69 199 ALA A C 1
ATOM 1600 O O . ALA A 1 199 ? -18.909 5.639 1.787 1.00 93.69 199 ALA A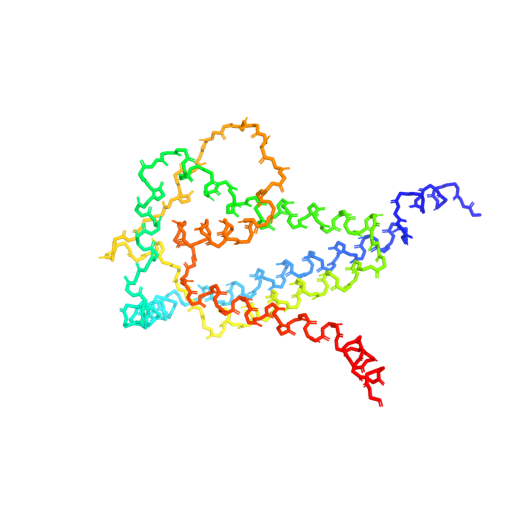 O 1
ATOM 1601 N N . ILE A 1 200 ? -17.568 4.048 0.949 1.00 95.19 200 ILE A N 1
ATOM 1602 C CA . ILE A 1 200 ? -18.355 2.909 1.445 1.00 95.19 200 ILE A CA 1
ATOM 1603 C C . ILE A 1 200 ? -18.420 2.894 2.976 1.00 95.19 200 ILE A C 1
ATOM 1605 O O . ILE A 1 200 ? -19.500 2.690 3.547 1.00 95.19 200 ILE A O 1
ATOM 1609 N N . VAL A 1 201 ? -17.283 3.108 3.646 1.00 94.69 201 VAL A N 1
ATOM 1610 C CA . VAL A 1 201 ? -17.176 3.057 5.113 1.00 94.69 201 VAL A CA 1
ATOM 1611 C C . VAL A 1 201 ? -17.866 4.256 5.770 1.00 94.69 201 VAL A C 1
ATOM 1613 O O . VAL A 1 201 ? -18.484 4.106 6.827 1.00 94.69 201 VAL A O 1
ATOM 1616 N N . TYR A 1 202 ? -17.809 5.437 5.151 1.00 92.88 202 TYR A N 1
ATOM 1617 C CA . TYR A 1 202 ? -18.353 6.682 5.705 1.00 92.88 202 TYR A CA 1
ATOM 1618 C C . TYR A 1 202 ? -19.711 7.091 5.111 1.00 92.88 202 TYR A C 1
ATOM 1620 O O . TYR A 1 202 ? -20.251 8.127 5.501 1.00 92.88 202 TYR A O 1
ATOM 1628 N N . ARG A 1 203 ? -20.326 6.252 4.263 1.00 91.25 203 ARG A N 1
ATOM 1629 C CA . ARG A 1 203 ? -21.600 6.523 3.564 1.00 91.25 203 ARG A CA 1
ATOM 1630 C C . ARG A 1 203 ? -22.703 7.121 4.440 1.00 91.25 203 ARG A C 1
ATOM 1632 O O . ARG A 1 203 ? -23.389 8.043 4.019 1.00 91.25 203 ARG A O 1
ATOM 1639 N N . ALA A 1 204 ? -22.876 6.617 5.664 1.00 84.56 204 ALA A N 1
ATOM 1640 C CA . ALA A 1 204 ? -23.933 7.075 6.564 1.00 84.56 204 ALA A CA 1
ATOM 1641 C C . ALA A 1 204 ? -23.682 8.509 7.055 1.00 84.56 204 ALA A C 1
ATOM 1643 O O . ALA A 1 204 ? -24.611 9.303 7.113 1.00 84.56 204 ALA A O 1
ATOM 1644 N N . ARG A 1 205 ? -22.419 8.864 7.331 1.00 83.81 205 ARG A N 1
ATOM 1645 C CA . ARG A 1 205 ? -22.036 10.232 7.705 1.00 83.81 205 ARG A CA 1
ATOM 1646 C C . ARG A 1 205 ? -22.221 11.206 6.549 1.00 83.81 205 ARG A C 1
ATOM 1648 O O . ARG A 1 205 ? -22.707 12.303 6.782 1.00 83.81 205 ARG A O 1
ATOM 1655 N N . PHE A 1 206 ? -21.873 10.797 5.328 1.00 83.38 206 PHE A N 1
ATOM 1656 C CA . PHE A 1 206 ? -22.105 11.622 4.141 1.00 83.38 206 PHE A CA 1
ATOM 1657 C C . PHE A 1 206 ? -23.595 11.883 3.920 1.00 83.38 206 PHE A C 1
ATOM 1659 O O . PHE A 1 206 ? -23.983 13.031 3.736 1.00 83.38 206 PHE A O 1
ATOM 1666 N N . LYS A 1 207 ? -24.439 10.848 4.037 1.00 82.44 207 LYS A N 1
ATOM 1667 C CA . LYS A 1 207 ? -25.899 11.005 3.952 1.00 82.44 207 LYS A CA 1
ATOM 1668 C C . LYS A 1 207 ? -26.436 11.977 5.003 1.00 82.44 207 LYS A C 1
ATOM 1670 O O . LYS A 1 207 ? -27.207 12.861 4.658 1.00 82.44 207 LYS A O 1
ATOM 1675 N N . SER A 1 208 ? -26.003 11.849 6.259 1.00 79.19 208 SER A N 1
ATOM 1676 C CA . SER A 1 208 ? -26.424 12.761 7.329 1.00 79.19 208 SER A CA 1
ATOM 1677 C C . SER A 1 208 ? -25.954 14.203 7.110 1.00 79.19 208 SER A C 1
ATOM 1679 O O . SER A 1 208 ? -26.718 15.118 7.380 1.00 79.19 208 SER A O 1
ATOM 1681 N N . ALA A 1 209 ? -24.733 14.415 6.608 1.00 80.38 209 ALA A N 1
ATOM 1682 C CA . ALA A 1 209 ? -24.202 15.753 6.341 1.00 80.38 209 ALA A CA 1
ATOM 1683 C C . ALA A 1 209 ? -24.936 16.457 5.186 1.00 80.38 209 ALA A C 1
ATOM 1685 O O . ALA A 1 209 ? -25.243 17.640 5.284 1.00 80.38 209 ALA A O 1
ATOM 1686 N N . ILE A 1 210 ? -25.262 15.726 4.115 1.00 81.62 210 ILE A N 1
ATOM 1687 C CA . ILE A 1 210 ? -26.062 16.262 3.003 1.00 81.62 210 ILE A CA 1
ATOM 1688 C C . ILE A 1 210 ? -27.476 16.600 3.485 1.00 81.62 210 ILE A C 1
ATOM 1690 O O . ILE A 1 210 ? -27.970 17.682 3.198 1.00 81.62 210 ILE A O 1
ATOM 1694 N N . ALA A 1 211 ? -28.098 15.716 4.270 1.00 78.12 211 ALA A N 1
ATOM 1695 C CA . ALA A 1 211 ? -29.426 15.960 4.827 1.00 78.12 211 ALA A CA 1
ATOM 1696 C C . ALA A 1 211 ? -29.478 17.158 5.792 1.00 78.12 211 ALA A C 1
ATOM 1698 O O . ALA A 1 211 ? -30.539 17.728 5.964 1.00 78.12 211 ALA A O 1
ATOM 1699 N N . SER A 1 212 ? -28.361 17.540 6.424 1.00 80.81 212 SER A N 1
ATOM 1700 C CA . SER A 1 212 ? -28.295 18.746 7.265 1.00 80.81 212 SER A CA 1
ATOM 1701 C C . SER A 1 212 ? -28.076 20.051 6.491 1.00 80.81 212 SER A C 1
ATOM 1703 O O . SER A 1 212 ? -28.114 21.117 7.095 1.00 80.81 212 SER A O 1
ATOM 1705 N N . LEU A 1 213 ? -27.783 19.969 5.189 1.00 79.25 213 LEU A N 1
ATOM 1706 C CA . LEU A 1 213 ? -27.569 21.122 4.306 1.00 79.25 213 LEU A CA 1
ATOM 1707 C C . LEU A 1 213 ? -28.797 21.441 3.433 1.00 79.25 213 LEU A C 1
ATOM 1709 O O . LEU A 1 213 ? -28.796 22.480 2.775 1.00 79.25 213 LEU A O 1
ATOM 1713 N N . LEU A 1 214 ? -29.793 20.549 3.406 1.00 73.25 214 LEU A N 1
ATOM 1714 C CA . LEU A 1 214 ? -31.073 20.683 2.700 1.00 73.25 214 LEU A CA 1
ATOM 1715 C C . LEU A 1 214 ? -32.184 21.016 3.698 1.00 73.25 214 LEU A C 1
ATOM 1717 O O . LEU A 1 214 ? -33.066 21.815 3.323 1.00 73.25 214 LEU A O 1
#

Radius of gyration: 20.54 Å; chains: 1; bounding box: 54×40×64 Å

Sequence (214 aa):
MTAAIAAGRRLFPRGYADFGYQLLIWFGFLAAYQVARGVADRDPTRAFTNGWRVIDVEQRFAGLGELTLQGWTQSSRLLETLVSWTYWNSEFTVIGLALLWVYFRRNAAFTRFRNTILLANVLGLVGYVFLPTAPPRLFTSMGFTDTLSQFGGLNHGRPVWKAVWLLWPAWVWFAVMATGNHFWLDVVAGIVLAVIALAIVYRARFKSAIASLL

Secondary structure (DSSP, 8-state):
--HHHHHHHHHSTTHHHHHHHHHHHHHHHHHHHHHHHHHHTT-HHHHHHHHHHHHHHHHHHT--HHHHHHHHHHT-HHHHHHHHHHHHHIIIIIHHHHHHHHHHH-HHHHHHHHHHHHHHHHHHHHHHHHS----GGG-GGGT---SGGG-S---------SSHHHHHHHHHHHHHHHTTSS-HHHHHHHHHHHHHHHHHHHHHHHHHHHHTT-

Foldseek 3Di:
DDPQQVVQCVQFVVGDVVVVVVVVVVVVLVVVLVVLCVLLVPCVVLQAVLQVVLVVVCCVPPNPVLLVLLVVCVVDPVSLQCLLVCQVCVVPPVVVVVLVCCRRPVVVCNVLVVQLVSQLVVVVSVVCSVRPHDFQCVPVVVVHHQSNVVNPDDDDDDDDDDVCVVCVVVSNVSSCSNNRRDDPVVVVSSVVSSVVSNCVSCVVVVVVVVVVVD

pLDDT: mean 83.95, std 13.42, range [35.75, 97.0]